Protein AF-A0ABC8JBN8-F1 (afdb_monomer_lite)

InterPro domains:
  IPR001841 Zinc finger, RING-type [PS50089] (6-47)
  IPR013087 Zinc finger C2H2-type [PS00028] (198-219)
  IPR044288 ZNF598/HEL2 [PTHR22938] (1-226)

Structure (mmCIF, N/CA/C/O backbone):
data_AF-A0ABC8JBN8-F1
#
_entry.id   AF-A0ABC8JBN8-F1
#
loop_
_atom_site.group_PDB
_atom_site.id
_atom_site.type_symbol
_atom_site.label_atom_id
_atom_site.label_alt_id
_atom_site.label_comp_id
_atom_site.label_asym_id
_atom_site.label_entity_id
_atom_site.label_seq_id
_atom_site.pdbx_PDB_ins_code
_atom_site.Cartn_x
_atom_site.Cartn_y
_atom_site.Cartn_z
_atom_site.occupancy
_atom_site.B_iso_or_equiv
_atom_site.auth_seq_id
_atom_site.auth_comp_id
_atom_site.auth_asym_id
_atom_site.auth_atom_id
_atom_site.pdbx_PDB_model_num
ATOM 1 N N . MET A 1 1 ? 4.433 22.669 -18.994 1.00 51.75 1 MET A N 1
ATOM 2 C CA . MET A 1 1 ? 4.606 21.209 -18.890 1.00 51.75 1 MET A CA 1
ATOM 3 C C . MET A 1 1 ? 3.392 20.712 -18.146 1.00 51.75 1 MET A C 1
ATOM 5 O O . MET A 1 1 ? 3.182 21.174 -17.034 1.00 51.75 1 MET A O 1
ATOM 9 N N . GLU A 1 2 ? 2.546 19.910 -18.782 1.00 58.31 2 GLU A N 1
ATOM 10 C CA . GLU A 1 2 ? 1.461 19.236 -18.067 1.00 58.31 2 GLU A CA 1
ATOM 11 C C . GLU A 1 2 ? 2.096 18.224 -17.110 1.00 58.31 2 GLU A C 1
ATOM 13 O O . GLU A 1 2 ? 2.827 17.330 -17.538 1.00 58.31 2 GLU A O 1
ATOM 18 N N . GLU A 1 3 ? 1.899 18.414 -15.807 1.00 66.44 3 GLU A N 1
ATOM 19 C CA . GLU A 1 3 ? 2.311 17.428 -14.812 1.00 66.44 3 GLU A CA 1
ATOM 20 C C . GLU A 1 3 ? 1.414 16.198 -14.964 1.00 66.44 3 GLU A C 1
ATOM 22 O O . GLU A 1 3 ? 0.191 16.285 -14.869 1.00 66.44 3 GLU A O 1
ATOM 27 N N . SER A 1 4 ? 2.019 15.045 -15.249 1.00 86.12 4 SER A N 1
ATOM 28 C CA . SER A 1 4 ? 1.275 13.791 -15.351 1.00 86.12 4 SER A CA 1
ATOM 29 C C . SER A 1 4 ? 0.888 13.325 -13.947 1.00 86.12 4 SER A C 1
ATOM 31 O O . SER A 1 4 ? 1.755 13.124 -13.099 1.00 86.12 4 SER A O 1
ATOM 33 N N . CYS A 1 5 ? -0.407 13.150 -13.685 1.00 93.94 5 CYS A N 1
ATOM 34 C CA . CYS A 1 5 ? -0.908 12.676 -12.393 1.00 93.94 5 CYS A CA 1
ATOM 35 C C . CYS A 1 5 ? -1.168 11.169 -12.399 1.00 93.94 5 CYS A C 1
ATOM 37 O O . CYS A 1 5 ? -1.529 10.568 -13.409 1.00 93.94 5 CYS A O 1
ATOM 39 N N . CYS A 1 6 ? -1.022 10.549 -11.232 1.00 95.88 6 CYS A N 1
ATOM 40 C CA . CYS A 1 6 ? -1.269 9.132 -11.031 1.00 95.88 6 CYS A CA 1
ATOM 41 C C . CYS A 1 6 ? -2.761 8.824 -11.172 1.00 95.88 6 CYS A C 1
ATOM 43 O O . CYS A 1 6 ? -3.574 9.350 -10.414 1.00 95.88 6 CYS A O 1
ATOM 45 N N . ALA A 1 7 ? -3.121 7.875 -12.035 1.00 95.75 7 ALA A N 1
ATOM 46 C CA . ALA A 1 7 ? -4.509 7.465 -12.261 1.00 95.75 7 ALA A CA 1
ATOM 47 C C . ALA A 1 7 ? -5.190 6.827 -11.030 1.00 95.75 7 ALA A C 1
ATOM 49 O O . ALA A 1 7 ? -6.394 6.589 -11.047 1.00 95.75 7 ALA A O 1
ATOM 50 N N . VAL A 1 8 ? -4.434 6.521 -9.966 1.00 95.19 8 VAL A N 1
ATOM 51 C CA . VAL A 1 8 ? -4.958 5.927 -8.724 1.00 95.19 8 VAL A CA 1
ATOM 52 C C . VAL A 1 8 ? -5.078 6.948 -7.597 1.00 95.19 8 VAL A C 1
ATOM 54 O O . VAL A 1 8 ? -6.110 6.993 -6.937 1.00 95.19 8 VAL A O 1
ATOM 57 N N . CYS A 1 9 ? -4.030 7.732 -7.336 1.00 94.88 9 CYS A N 1
ATOM 58 C CA . CYS A 1 9 ? -4.002 8.655 -6.196 1.00 94.88 9 CYS A CA 1
ATOM 59 C C . CYS A 1 9 ? -4.070 10.133 -6.580 1.00 94.88 9 CYS A C 1
ATOM 61 O O . CYS A 1 9 ? -4.026 10.960 -5.684 1.00 94.88 9 CYS A O 1
ATOM 63 N N . ALA A 1 10 ? -4.133 10.466 -7.872 1.00 94.88 10 ALA A N 1
ATOM 64 C CA . ALA A 1 10 ? -4.138 11.829 -8.412 1.00 94.88 10 ALA A CA 1
ATOM 65 C C . ALA A 1 10 ? -2.916 12.711 -8.058 1.00 94.88 10 ALA A C 1
ATOM 67 O O . ALA A 1 10 ? -2.831 13.838 -8.530 1.00 94.88 10 ALA A O 1
ATOM 68 N N . GLU A 1 11 ? -1.946 12.189 -7.304 1.00 93.50 11 GLU A N 1
ATOM 69 C CA . GLU A 1 11 ? -0.654 12.838 -7.038 1.00 93.50 11 GLU A CA 1
ATOM 70 C C . GLU A 1 11 ? 0.259 12.847 -8.275 1.00 93.50 11 GLU A C 1
ATOM 72 O O . GLU A 1 11 ? 0.157 11.967 -9.135 1.00 93.50 11 GLU A O 1
ATOM 77 N N . ASN A 1 12 ? 1.206 13.787 -8.324 1.00 93.25 12 ASN A N 1
ATOM 78 C CA . ASN A 1 12 ? 2.194 13.914 -9.402 1.00 93.25 12 ASN A CA 1
ATOM 79 C C . ASN A 1 12 ? 3.023 12.615 -9.591 1.00 93.25 12 ASN A C 1
ATOM 81 O O . ASN A 1 12 ? 3.517 12.011 -8.629 1.00 93.25 12 ASN A O 1
ATOM 85 N N . LEU A 1 13 ? 3.166 12.166 -10.843 1.00 92.44 13 LEU A N 1
ATOM 86 C CA . LEU A 1 13 ? 3.959 11.002 -11.241 1.00 92.44 13 LEU A CA 1
ATOM 87 C C . LEU A 1 13 ? 5.450 11.336 -11.311 1.00 92.44 13 LEU A C 1
ATOM 89 O O . LEU A 1 13 ? 6.011 11.489 -12.385 1.00 92.44 13 LEU A O 1
ATOM 93 N N . GLU A 1 14 ? 6.127 11.348 -10.165 1.00 94.06 14 GLU A N 1
ATOM 94 C CA . GLU A 1 14 ? 7.597 11.410 -10.144 1.00 94.06 14 GLU A CA 1
ATOM 95 C C . GLU A 1 14 ? 8.238 10.049 -10.492 1.00 94.06 14 GLU A C 1
ATOM 97 O O . GLU A 1 14 ? 9.277 9.973 -11.143 1.00 94.06 14 GLU A O 1
ATOM 102 N N . TRP A 1 15 ? 7.611 8.957 -10.046 1.00 96.44 15 TRP A N 1
ATOM 103 C CA . TRP A 1 15 ? 8.105 7.587 -10.210 1.00 96.44 15 TRP A CA 1
ATOM 104 C C . TRP A 1 15 ? 6.990 6.694 -10.726 1.00 96.44 15 TRP A C 1
ATOM 106 O O . TRP A 1 15 ? 6.050 6.400 -9.977 1.00 96.44 15 TRP A O 1
ATOM 116 N N . VAL A 1 16 ? 7.115 6.215 -11.958 1.00 96.25 16 VAL A N 1
ATOM 117 C CA . VAL A 1 16 ? 6.144 5.310 -12.581 1.00 96.25 16 VAL A CA 1
ATOM 118 C C . VAL A 1 16 ? 6.489 3.856 -12.304 1.00 96.25 16 VAL A C 1
ATOM 120 O O . VAL A 1 16 ? 7.651 3.500 -12.106 1.00 96.25 16 VAL A O 1
ATOM 123 N N . ALA A 1 17 ? 5.468 3.004 -12.282 1.00 96.88 17 ALA A N 1
ATOM 124 C CA . ALA A 1 17 ? 5.631 1.561 -12.180 1.00 96.88 17 ALA A CA 1
ATOM 125 C C . ALA A 1 17 ? 4.768 0.849 -13.213 1.00 96.88 17 ALA A C 1
ATOM 127 O O . ALA A 1 17 ? 3.557 1.052 -13.260 1.00 96.88 17 ALA A O 1
ATOM 128 N N . TYR A 1 18 ? 5.381 -0.033 -13.995 1.00 96.50 18 TYR A N 1
ATOM 129 C CA . TYR A 1 18 ? 4.703 -0.719 -15.090 1.00 96.50 18 TYR A CA 1
ATOM 130 C C . TYR A 1 18 ? 5.195 -2.157 -15.242 1.00 96.50 18 TYR A C 1
ATOM 132 O O . TYR A 1 18 ? 6.307 -2.509 -14.851 1.00 96.50 18 TYR A O 1
ATOM 140 N N . GLY A 1 19 ? 4.324 -3.021 -15.762 1.00 96.62 19 GLY A N 1
ATOM 141 C CA . GLY A 1 19 ? 4.691 -4.377 -16.177 1.00 96.62 19 GLY A CA 1
ATOM 142 C C . GLY A 1 19 ? 4.949 -4.437 -17.679 1.00 96.62 19 GLY A C 1
ATOM 143 O O . GLY A 1 19 ? 4.908 -3.413 -18.357 1.00 96.62 19 GLY A O 1
ATOM 144 N N . PHE A 1 20 ? 5.095 -5.645 -18.222 1.00 95.44 20 PHE A N 1
ATOM 145 C CA . PHE A 1 20 ? 5.265 -5.854 -19.669 1.00 95.44 20 PHE A CA 1
ATOM 146 C C . PHE A 1 20 ? 4.112 -5.287 -20.519 1.00 95.44 20 PHE A C 1
ATOM 148 O O . PHE A 1 20 ? 4.265 -5.081 -21.715 1.00 95.44 20 PHE A O 1
ATOM 155 N N . CYS A 1 21 ? 2.951 -5.021 -19.909 1.00 95.44 21 CYS A N 1
ATOM 156 C CA . CYS A 1 21 ? 1.825 -4.358 -20.560 1.00 95.44 21 CYS A CA 1
ATOM 157 C C . CYS A 1 21 ? 2.060 -2.867 -20.863 1.00 95.44 21 CYS A C 1
ATOM 159 O O . CYS A 1 21 ? 1.212 -2.257 -21.500 1.00 95.44 21 CYS A O 1
ATOM 161 N N . GLY A 1 22 ? 3.135 -2.254 -20.359 1.00 94.25 22 GLY A N 1
ATOM 162 C CA . GLY A 1 22 ? 3.563 -0.900 -20.732 1.00 94.25 22 GLY A CA 1
ATOM 163 C C . GLY A 1 22 ? 2.778 0.277 -20.135 1.00 94.25 22 GLY A C 1
ATOM 164 O O . GLY A 1 22 ? 3.241 1.404 -20.258 1.00 94.25 22 GLY A O 1
ATOM 165 N N . HIS A 1 23 ? 1.643 0.049 -19.468 1.00 95.19 23 HIS A N 1
ATOM 166 C CA . HIS A 1 23 ? 0.867 1.096 -18.778 1.00 95.19 23 HIS A CA 1
ATOM 167 C C . HIS A 1 23 ? 1.669 1.780 -17.661 1.00 95.19 23 HIS A C 1
ATOM 169 O O . HIS A 1 23 ? 2.004 1.131 -16.665 1.00 95.19 23 HIS A O 1
ATOM 175 N N . ARG A 1 24 ? 1.963 3.076 -17.833 1.00 94.69 24 ARG A N 1
ATOM 176 C CA . ARG A 1 24 ? 2.828 3.907 -16.967 1.00 94.69 24 ARG A CA 1
ATOM 177 C C . ARG A 1 24 ? 2.068 4.980 -16.185 1.00 94.69 24 ARG A C 1
ATOM 179 O O . ARG A 1 24 ? 2.672 5.785 -15.492 1.00 94.69 24 ARG A O 1
ATOM 186 N N . GLU A 1 25 ? 0.746 4.970 -16.225 1.00 95.12 25 GLU A N 1
ATOM 187 C CA . GLU A 1 25 ? -0.118 6.021 -15.680 1.00 95.12 25 GLU A CA 1
ATOM 188 C C . GLU A 1 25 ? -0.253 5.961 -14.145 1.00 95.12 25 GLU A C 1
ATOM 190 O O . GLU A 1 25 ? -1.099 6.637 -13.560 1.00 95.12 25 GLU A O 1
ATOM 195 N N . VAL A 1 26 ? 0.533 5.124 -13.458 1.00 96.75 26 VAL A N 1
ATOM 196 C CA . VAL A 1 26 ? 0.388 4.863 -12.021 1.00 96.75 26 VAL A CA 1
ATOM 197 C C . VAL A 1 26 ? 1.726 4.924 -11.302 1.00 96.75 26 VAL A C 1
ATOM 199 O O . VAL A 1 26 ? 2.729 4.350 -11.731 1.00 96.75 26 VAL A O 1
ATOM 202 N N . CYS A 1 27 ? 1.721 5.605 -10.154 1.00 97.19 27 CYS A N 1
ATOM 203 C CA . CYS A 1 27 ? 2.921 5.798 -9.364 1.00 97.19 27 CYS A CA 1
ATOM 204 C C . CYS A 1 27 ? 3.390 4.493 -8.713 1.00 97.19 27 CYS A C 1
ATOM 206 O O . CYS A 1 27 ? 2.599 3.612 -8.347 1.00 97.19 27 CYS A O 1
ATOM 208 N N . SER A 1 28 ? 4.696 4.409 -8.483 1.00 97.38 28 SER A N 1
ATOM 209 C CA . SER A 1 28 ? 5.333 3.273 -7.816 1.00 97.38 28 SER A CA 1
ATOM 210 C C . SER A 1 28 ? 4.723 2.952 -6.454 1.00 97.38 28 SER A C 1
ATOM 212 O O . SER A 1 28 ? 4.461 1.785 -6.173 1.00 97.38 28 SER A O 1
ATOM 214 N N . THR A 1 29 ? 4.383 3.956 -5.643 1.00 97.38 29 THR A N 1
ATOM 215 C CA . THR A 1 29 ? 3.731 3.746 -4.342 1.00 97.38 29 THR A CA 1
ATOM 216 C C . THR A 1 29 ? 2.386 3.030 -4.475 1.00 97.38 29 THR A C 1
ATOM 218 O O . THR A 1 29 ? 2.104 2.110 -3.708 1.00 97.38 29 THR A O 1
ATOM 221 N N . CYS A 1 30 ? 1.555 3.406 -5.452 1.00 97.69 30 CYS A N 1
ATOM 222 C CA . CYS A 1 30 ? 0.256 2.771 -5.669 1.00 97.69 30 CYS A CA 1
ATOM 223 C C . CYS A 1 30 ? 0.402 1.333 -6.175 1.00 97.69 30 CYS A C 1
ATOM 225 O O . CYS A 1 30 ? -0.251 0.438 -5.640 1.00 97.69 30 CYS A O 1
ATOM 227 N N . VAL A 1 31 ? 1.294 1.079 -7.138 1.00 98.06 31 VAL A N 1
ATOM 228 C CA . VAL A 1 31 ? 1.548 -0.285 -7.638 1.00 98.06 31 VAL A CA 1
ATOM 229 C C . VAL A 1 31 ? 2.106 -1.188 -6.538 1.00 98.06 31 VAL A C 1
ATOM 231 O O . VAL A 1 31 ? 1.651 -2.321 -6.376 1.00 98.06 31 VAL A O 1
ATOM 234 N N . VAL A 1 32 ? 3.053 -0.694 -5.740 1.00 97.94 32 VAL A N 1
ATOM 235 C CA . VAL A 1 32 ? 3.609 -1.431 -4.596 1.00 97.94 32 VAL A CA 1
ATOM 236 C C . VAL A 1 32 ? 2.522 -1.700 -3.560 1.00 97.94 32 VAL A C 1
ATOM 238 O O . VAL A 1 32 ? 2.446 -2.818 -3.063 1.00 97.94 32 VAL A O 1
ATOM 241 N N . ARG A 1 33 ? 1.645 -0.734 -3.262 1.00 97.25 33 ARG A N 1
ATOM 242 C CA . ARG A 1 33 ? 0.534 -0.918 -2.316 1.00 97.25 33 ARG A CA 1
ATOM 243 C C . ARG A 1 33 ? -0.413 -2.034 -2.760 1.00 97.25 33 ARG A C 1
ATOM 245 O O . ARG A 1 33 ? -0.745 -2.886 -1.942 1.00 97.25 33 ARG A O 1
ATOM 252 N N . LEU A 1 34 ? -0.790 -2.085 -4.040 1.00 96.88 34 LEU A N 1
ATOM 253 C CA . LEU A 1 34 ? -1.600 -3.184 -4.588 1.00 96.88 34 LEU A CA 1
ATOM 254 C C . LEU A 1 34 ? -0.903 -4.542 -4.407 1.00 96.88 34 LEU A C 1
ATOM 256 O O . LEU A 1 34 ? -1.508 -5.500 -3.931 1.00 96.88 34 LEU A O 1
ATOM 260 N N . ARG A 1 35 ? 0.394 -4.607 -4.719 1.00 97.75 35 ARG A N 1
ATOM 261 C CA . ARG A 1 35 ? 1.174 -5.851 -4.659 1.00 97.75 35 ARG A CA 1
ATOM 262 C C . ARG A 1 35 ? 1.432 -6.336 -3.239 1.00 97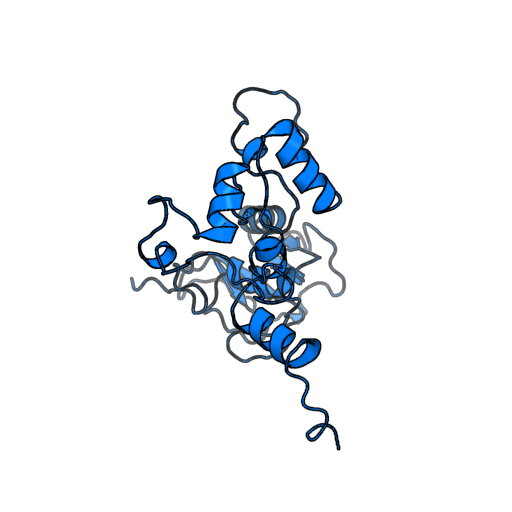.75 35 ARG A C 1
ATOM 264 O O . ARG A 1 35 ? 1.353 -7.532 -2.991 1.00 97.75 35 ARG A O 1
ATOM 271 N N . PHE A 1 36 ? 1.753 -5.423 -2.331 1.00 96.94 36 PHE A N 1
ATOM 272 C CA . PHE A 1 36 ? 2.160 -5.727 -0.962 1.00 96.94 36 PHE A CA 1
ATOM 273 C C . PHE A 1 36 ? 0.962 -5.865 -0.017 1.00 96.94 36 PHE A C 1
ATOM 275 O O . PHE A 1 36 ? 0.857 -6.851 0.701 1.00 96.94 36 PHE A O 1
ATOM 282 N N . ILE A 1 37 ? 0.031 -4.904 -0.034 1.00 95.31 37 ILE A N 1
ATOM 283 C CA . ILE A 1 37 ? -1.097 -4.867 0.911 1.00 95.31 37 ILE A CA 1
ATOM 284 C C . ILE A 1 37 ? -2.270 -5.722 0.431 1.00 95.31 37 ILE A C 1
ATOM 286 O O . ILE A 1 37 ? -2.944 -6.351 1.244 1.00 95.31 37 ILE A O 1
ATOM 290 N N . LEU A 1 38 ? -2.542 -5.732 -0.878 1.00 95.50 38 LEU A N 1
ATOM 291 C CA . LEU A 1 38 ? -3.692 -6.444 -1.449 1.00 95.50 38 LEU A CA 1
ATOM 292 C C . LEU A 1 38 ? -3.322 -7.770 -2.115 1.00 95.50 38 LEU A C 1
ATOM 294 O O . LEU A 1 38 ? -4.216 -8.472 -2.577 1.00 95.50 38 LEU A O 1
ATOM 298 N N . ALA A 1 39 ? -2.029 -8.107 -2.178 1.00 96.06 39 ALA A N 1
ATOM 299 C CA . ALA A 1 39 ? -1.518 -9.265 -2.909 1.00 96.06 39 ALA A CA 1
ATOM 300 C C . ALA A 1 39 ? -1.973 -9.319 -4.387 1.00 96.06 39 ALA A C 1
ATOM 302 O O . ALA A 1 39 ? -1.986 -10.389 -4.997 1.00 96.06 39 ALA A O 1
ATOM 303 N N . ASP A 1 40 ? -2.319 -8.171 -4.988 1.00 97.38 40 ASP A N 1
ATOM 304 C CA . ASP A 1 40 ? -2.773 -8.087 -6.375 1.00 97.38 40 ASP A CA 1
ATOM 305 C C . ASP A 1 40 ? -1.602 -7.729 -7.297 1.00 97.38 40 ASP A C 1
ATOM 307 O O . ASP A 1 40 ? -0.986 -6.665 -7.194 1.00 97.38 40 ASP A O 1
ATOM 311 N N . ARG A 1 41 ? -1.282 -8.646 -8.212 1.00 97.38 41 ARG A N 1
ATOM 312 C CA . ARG A 1 41 ? -0.189 -8.507 -9.187 1.00 97.38 41 ARG A CA 1
ATOM 313 C C . ARG A 1 41 ? -0.677 -8.097 -10.576 1.00 97.38 41 ARG A C 1
ATOM 315 O O . ARG A 1 41 ? 0.112 -8.097 -11.523 1.00 97.38 41 ARG A O 1
ATOM 322 N N . ARG A 1 42 ? -1.954 -7.758 -10.728 1.00 98.19 42 ARG A N 1
ATOM 323 C CA . ARG A 1 42 ? -2.507 -7.284 -11.997 1.00 98.19 42 ARG A CA 1
ATOM 324 C C . ARG A 1 42 ? -2.185 -5.810 -12.219 1.00 98.19 42 ARG A C 1
ATOM 326 O O . ARG A 1 42 ? -2.064 -5.029 -11.278 1.00 98.19 42 ARG A O 1
ATOM 333 N N . CYS A 1 43 ? -2.062 -5.420 -13.481 1.00 97.56 43 CYS A N 1
ATOM 334 C CA . CYS A 1 43 ? -2.038 -4.018 -13.870 1.00 97.56 43 CYS A CA 1
ATOM 335 C C . CYS A 1 43 ? -3.361 -3.355 -13.460 1.00 97.56 43 CYS A C 1
ATOM 337 O O . CYS A 1 43 ? -4.439 -3.855 -13.776 1.00 97.56 43 CYS A O 1
ATOM 339 N N . CYS A 1 44 ? -3.310 -2.217 -12.775 1.00 94.44 44 CYS A N 1
ATOM 340 C CA . CYS A 1 44 ? -4.513 -1.488 -12.370 1.00 94.44 44 CYS A CA 1
ATOM 341 C C . CYS A 1 44 ? -5.281 -0.884 -13.555 1.00 94.44 44 CYS A C 1
ATOM 343 O O . CYS A 1 44 ? -6.493 -0.704 -13.421 1.00 94.44 44 CYS A O 1
ATOM 345 N N . ILE A 1 45 ? -4.614 -0.670 -14.694 1.00 96.88 45 ILE A N 1
ATOM 346 C CA . ILE A 1 45 ? -5.206 -0.149 -15.930 1.00 96.88 45 ILE A CA 1
ATOM 347 C C . ILE A 1 45 ? -5.888 -1.276 -16.718 1.00 96.88 45 ILE A C 1
ATOM 349 O O . ILE A 1 45 ? -7.113 -1.345 -16.753 1.00 96.88 45 ILE A O 1
ATOM 353 N N . CYS A 1 46 ? -5.126 -2.226 -17.270 1.00 97.56 46 CYS A N 1
ATOM 354 C CA . CYS A 1 46 ? -5.674 -3.263 -18.159 1.00 97.56 46 CYS A CA 1
ATOM 355 C C . CYS A 1 46 ? -6.003 -4.610 -17.497 1.00 97.56 46 CYS A C 1
ATOM 357 O O . CYS A 1 46 ? -6.456 -5.528 -18.173 1.00 97.56 46 CYS A O 1
ATOM 359 N N . LYS A 1 47 ? -5.756 -4.770 -16.192 1.00 97.19 47 LYS A N 1
ATOM 360 C CA . LYS A 1 47 ? -5.971 -6.015 -15.421 1.00 97.19 47 LYS A CA 1
ATOM 361 C C . LYS A 1 47 ? -5.116 -7.219 -15.836 1.00 97.19 47 LYS A C 1
ATOM 363 O O . LYS A 1 47 ? -5.228 -8.271 -15.207 1.00 97.19 47 LYS A O 1
ATOM 368 N N . THR A 1 48 ? -4.210 -7.065 -16.801 1.00 97.88 48 THR A N 1
ATOM 369 C CA . THR A 1 48 ? -3.226 -8.094 -17.164 1.00 97.88 48 THR A CA 1
ATOM 370 C C . THR A 1 48 ? -2.379 -8.491 -15.959 1.00 97.88 48 THR A C 1
ATOM 372 O O . THR A 1 48 ? -1.906 -7.635 -15.211 1.00 97.88 48 THR A O 1
ATOM 375 N N . GLN A 1 49 ? -2.169 -9.794 -15.774 1.00 97.56 49 GLN A N 1
ATOM 376 C CA . GLN A 1 49 ? -1.281 -10.325 -14.746 1.00 97.56 49 GLN A CA 1
ATOM 377 C C . GLN A 1 49 ? 0.164 -9.911 -15.041 1.00 97.56 49 GLN A C 1
ATOM 379 O O . GLN A 1 49 ? 0.702 -10.291 -16.073 1.00 97.56 49 GLN A O 1
ATOM 384 N N . CYS A 1 50 ? 0.811 -9.197 -14.120 1.00 96.50 50 CYS A N 1
ATOM 385 C CA . CYS A 1 50 ? 2.200 -8.759 -14.254 1.00 96.50 50 CYS A CA 1
ATOM 386 C C . CYS A 1 50 ? 3.046 -9.412 -13.146 1.00 96.50 50 CYS A C 1
ATOM 388 O O . CYS A 1 50 ? 3.083 -8.894 -12.024 1.00 96.50 50 CYS A O 1
ATOM 390 N N . PRO A 1 51 ? 3.715 -10.554 -13.405 1.00 94.38 51 PRO A N 1
ATOM 391 C CA . PRO A 1 51 ? 4.540 -11.229 -12.400 1.00 94.38 51 PRO A CA 1
ATOM 392 C C . PRO A 1 51 ? 5.619 -10.312 -11.819 1.00 94.38 51 PRO A C 1
ATOM 394 O O . PRO A 1 51 ? 5.783 -10.258 -10.601 1.00 94.38 51 PRO A O 1
ATOM 397 N N . PHE A 1 52 ? 6.242 -9.518 -12.689 1.00 94.81 52 PHE A N 1
ATOM 398 C CA . PHE A 1 52 ? 7.219 -8.493 -12.349 1.00 94.81 52 PHE A CA 1
ATOM 399 C C . PHE A 1 52 ? 6.758 -7.123 -12.839 1.00 94.81 52 PHE A C 1
ATOM 401 O O . PHE A 1 52 ? 6.017 -7.011 -13.820 1.00 94.81 52 PHE A O 1
ATOM 408 N N . VAL A 1 53 ? 7.209 -6.084 -12.146 1.00 96.88 53 VAL A N 1
ATOM 409 C CA . VAL A 1 53 ? 7.075 -4.685 -12.567 1.00 96.88 53 VAL A CA 1
ATOM 410 C C . VAL A 1 53 ? 8.410 -3.981 -12.428 1.00 96.88 53 VAL A C 1
ATOM 412 O O . VAL A 1 53 ? 9.237 -4.363 -11.600 1.00 96.88 53 VAL A O 1
ATOM 415 N N . PHE A 1 54 ? 8.591 -2.942 -13.222 1.00 97.44 54 PHE A N 1
ATOM 416 C CA . PHE A 1 54 ? 9.762 -2.092 -13.210 1.00 97.44 54 PHE A CA 1
ATOM 417 C C . PHE A 1 54 ? 9.367 -0.672 -12.805 1.00 97.44 54 PHE A C 1
ATOM 419 O O . PHE A 1 54 ? 8.314 -0.172 -13.208 1.00 97.44 54 PHE A O 1
ATOM 426 N N . VAL A 1 55 ? 10.201 -0.060 -11.971 1.00 97.50 55 VAL A N 1
ATOM 427 C CA . VAL A 1 55 ? 10.074 1.307 -11.478 1.00 97.50 55 VAL A CA 1
ATOM 428 C C . VAL A 1 55 ? 11.229 2.128 -12.014 1.00 97.50 55 VAL A C 1
ATOM 430 O O . VAL A 1 55 ? 12.384 1.730 -11.878 1.00 97.50 55 VAL A O 1
ATOM 433 N N . THR A 1 56 ? 10.893 3.291 -12.556 1.00 96.12 56 THR A N 1
ATOM 434 C CA . THR A 1 56 ? 11.849 4.290 -13.031 1.00 96.12 56 THR A CA 1
ATOM 435 C C . THR A 1 56 ? 11.303 5.691 -12.788 1.00 96.12 56 THR A C 1
ATOM 437 O O . THR A 1 56 ? 10.118 5.871 -12.476 1.00 96.12 56 THR A O 1
ATOM 440 N N . LYS A 1 57 ? 12.182 6.682 -12.892 1.00 95.44 57 LYS A N 1
ATOM 441 C CA . LYS A 1 57 ? 11.826 8.088 -12.745 1.00 95.44 57 LYS A CA 1
ATOM 442 C C . LYS A 1 57 ? 11.155 8.595 -14.019 1.00 95.44 57 LYS A C 1
ATOM 444 O O . LYS A 1 57 ? 11.630 8.326 -15.120 1.00 95.44 57 LYS A O 1
ATOM 449 N N . GLU A 1 58 ? 10.065 9.333 -13.856 1.00 92.06 58 GLU A N 1
ATOM 450 C CA . GLU A 1 58 ? 9.310 9.886 -14.974 1.00 92.06 58 GLU A CA 1
ATOM 451 C C . GLU A 1 58 ? 9.949 11.186 -15.472 1.00 92.06 58 GLU A C 1
ATOM 453 O O . GLU A 1 58 ? 10.220 12.115 -14.710 1.00 92.06 58 GLU A O 1
ATOM 458 N N . PHE A 1 59 ? 10.190 11.236 -16.776 1.00 89.50 59 PHE A N 1
ATOM 459 C CA . PHE A 1 59 ? 10.742 12.362 -17.519 1.00 89.50 59 PHE A CA 1
ATOM 460 C C . PHE A 1 59 ? 9.960 12.609 -18.826 1.00 89.50 59 PHE A C 1
ATOM 462 O O . PHE A 1 59 ? 10.517 13.128 -19.797 1.00 89.50 59 PHE A O 1
ATOM 469 N N . GLY A 1 60 ? 8.681 12.219 -18.872 1.00 84.44 60 GLY A N 1
ATOM 470 C CA . GLY A 1 60 ? 7.830 12.326 -20.054 1.00 84.44 60 GLY A CA 1
ATOM 471 C C . GLY A 1 60 ? 8.365 11.479 -21.208 1.00 84.44 60 GLY A C 1
ATOM 472 O O . GLY A 1 60 ? 8.663 10.291 -21.055 1.00 84.44 60 GLY A O 1
ATOM 473 N N . ASP A 1 61 ? 8.553 12.104 -22.369 1.00 82.75 61 ASP A N 1
ATOM 474 C CA . ASP A 1 61 ? 9.069 11.433 -23.571 1.00 82.75 61 ASP A CA 1
ATOM 475 C C . ASP A 1 61 ? 10.506 10.903 -23.409 1.00 82.75 61 ASP A C 1
ATOM 477 O O . ASP A 1 61 ? 10.932 10.017 -24.149 1.00 82.75 61 ASP A O 1
ATOM 481 N N . TYR A 1 62 ? 11.253 11.403 -22.418 1.00 83.50 62 TYR A N 1
ATOM 482 C CA . TYR A 1 62 ? 12.630 10.987 -22.136 1.00 83.50 62 TYR A CA 1
ATOM 483 C C . TYR A 1 62 ? 12.731 9.872 -21.088 1.00 83.50 62 TYR A C 1
ATOM 485 O O . TYR A 1 62 ? 13.841 9.461 -20.731 1.00 83.50 62 TYR A O 1
ATOM 493 N N . THR A 1 63 ? 11.601 9.375 -20.575 1.00 85.44 63 THR A N 1
ATOM 494 C CA . THR A 1 63 ? 11.575 8.270 -19.612 1.00 85.44 63 THR A CA 1
ATOM 495 C C . THR A 1 63 ? 12.224 7.031 -20.222 1.00 85.44 63 THR A C 1
ATOM 497 O O . THR A 1 63 ? 11.740 6.471 -21.208 1.00 85.44 63 THR A O 1
ATOM 500 N N . LYS A 1 64 ? 13.327 6.566 -19.624 1.00 83.62 64 LYS A N 1
ATOM 501 C CA . LYS A 1 64 ? 13.990 5.325 -20.042 1.00 83.62 64 LYS A CA 1
ATOM 502 C C . LYS A 1 64 ? 13.074 4.148 -19.733 1.00 83.62 64 LYS A C 1
ATOM 504 O O . LYS A 1 64 ? 12.740 3.903 -18.577 1.00 83.62 64 LYS A O 1
ATOM 509 N N . THR A 1 65 ? 12.673 3.413 -20.766 1.00 88.44 65 THR A N 1
ATOM 510 C CA . THR A 1 65 ? 11.781 2.264 -20.609 1.00 88.44 65 THR A CA 1
ATOM 511 C C . THR A 1 65 ? 12.481 0.952 -20.918 1.00 88.44 65 THR A C 1
ATOM 513 O O . THR A 1 65 ? 13.329 0.868 -21.804 1.00 88.44 65 THR A O 1
ATOM 516 N N . ILE A 1 66 ? 12.118 -0.084 -20.167 1.00 88.50 66 ILE A N 1
ATOM 517 C CA . ILE A 1 66 ? 12.472 -1.466 -20.467 1.00 88.50 66 ILE A CA 1
ATOM 518 C C . ILE A 1 66 ? 11.262 -2.074 -21.161 1.00 88.50 66 ILE A C 1
ATOM 520 O O . ILE A 1 66 ? 10.184 -2.169 -20.578 1.00 88.50 66 ILE A O 1
ATOM 524 N N . THR A 1 67 ? 11.432 -2.465 -22.417 1.00 84.00 67 THR A N 1
ATOM 525 C CA . THR A 1 67 ? 10.380 -3.116 -23.207 1.00 84.00 67 THR A CA 1
ATOM 526 C C . THR A 1 67 ? 10.458 -4.634 -23.097 1.00 84.00 67 THR A C 1
ATOM 528 O O . THR A 1 67 ? 9.429 -5.306 -23.087 1.00 84.00 67 THR A O 1
ATOM 531 N N . ASP A 1 68 ? 11.668 -5.173 -22.942 1.00 87.19 68 ASP A N 1
ATOM 532 C CA . ASP A 1 68 ? 11.907 -6.605 -22.839 1.00 87.19 68 ASP A CA 1
ATOM 533 C C . ASP A 1 68 ? 12.105 -7.060 -21.385 1.00 87.19 68 ASP A C 1
ATOM 535 O O . ASP A 1 68 ? 13.207 -7.051 -20.831 1.00 87.19 68 ASP A O 1
ATOM 539 N N . PHE A 1 69 ? 11.007 -7.502 -20.770 1.00 88.12 69 PHE A N 1
ATOM 540 C CA . PHE A 1 69 ? 10.989 -8.050 -19.411 1.00 88.12 69 PHE A CA 1
ATOM 541 C C . PHE A 1 69 ? 11.617 -9.452 -19.320 1.00 88.12 69 PHE A C 1
ATOM 543 O O . PHE A 1 69 ? 11.832 -9.936 -18.209 1.00 88.12 69 PHE A O 1
ATOM 550 N N . SER A 1 70 ? 11.926 -10.108 -20.448 1.00 85.31 70 SER A N 1
ATOM 551 C CA . SER A 1 70 ? 12.614 -11.406 -20.449 1.00 85.31 70 SER A CA 1
ATOM 552 C C . SER A 1 70 ? 14.083 -11.296 -20.027 1.00 85.31 70 SER A C 1
ATOM 554 O O . SER A 1 70 ? 14.676 -12.282 -19.597 1.00 85.31 70 SER A O 1
ATOM 556 N N . THR A 1 71 ? 14.641 -10.083 -20.072 1.00 85.44 71 THR A N 1
ATOM 557 C CA . THR A 1 71 ? 16.003 -9.777 -19.613 1.00 85.44 71 THR A CA 1
ATOM 558 C C . THR A 1 71 ? 16.155 -9.817 -18.093 1.00 85.44 71 THR A C 1
ATOM 560 O O . THR A 1 71 ? 17.278 -9.890 -17.585 1.00 85.44 71 THR A O 1
ATOM 563 N N . PHE A 1 72 ? 15.050 -9.775 -17.343 1.00 86.31 72 PHE A N 1
ATOM 564 C CA . PHE A 1 72 ? 15.113 -9.856 -15.892 1.00 86.31 72 PHE A CA 1
ATOM 565 C C . PHE A 1 72 ? 15.517 -11.262 -15.427 1.00 86.31 72 PHE A C 1
ATOM 567 O O . PHE A 1 72 ? 15.081 -12.257 -16.010 1.00 86.31 72 PHE A O 1
ATOM 574 N N . PRO A 1 73 ? 16.321 -11.373 -14.348 1.00 86.25 73 PRO A N 1
ATOM 575 C CA . PRO A 1 73 ? 16.673 -12.670 -13.784 1.00 86.25 73 PRO A CA 1
ATOM 576 C C . PRO A 1 73 ? 15.418 -13.485 -13.450 1.00 86.25 73 PRO A C 1
ATOM 578 O O . PRO A 1 73 ? 14.431 -12.925 -12.975 1.00 86.25 73 PRO A O 1
ATOM 581 N N . SER A 1 74 ? 15.459 -14.804 -13.658 1.00 84.00 74 SER A N 1
ATOM 582 C CA . SER A 1 74 ? 14.293 -15.675 -13.439 1.00 84.00 74 SER A CA 1
ATOM 583 C C . SER A 1 74 ? 13.976 -15.917 -11.953 1.00 84.00 74 SER A C 1
ATOM 585 O O . SER A 1 74 ? 12.807 -16.025 -11.595 1.00 84.00 74 SER A O 1
ATOM 587 N N . ASP A 1 75 ? 14.997 -15.966 -11.085 1.00 88.12 75 ASP A N 1
ATOM 588 C CA . ASP A 1 75 ? 14.857 -16.068 -9.618 1.00 88.12 75 ASP A CA 1
ATOM 589 C C . ASP A 1 75 ? 15.743 -15.024 -8.902 1.00 88.12 75 ASP A C 1
ATOM 591 O O . ASP A 1 75 ? 16.766 -15.356 -8.295 1.00 88.1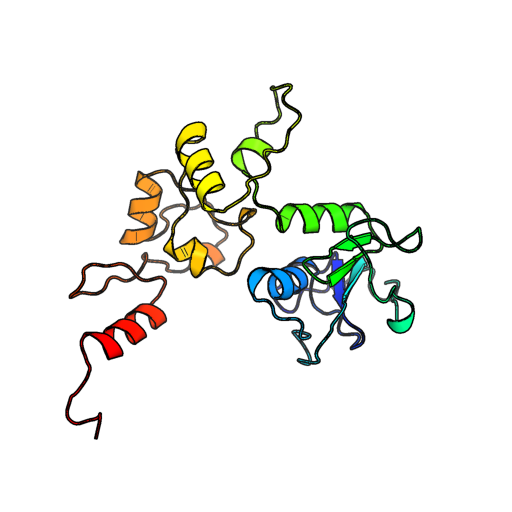2 75 ASP A O 1
ATOM 595 N N . PRO A 1 76 ? 15.408 -13.728 -9.021 1.00 92.69 76 PRO A N 1
ATOM 596 C CA . PRO A 1 76 ? 16.161 -12.658 -8.383 1.00 92.69 76 PRO A CA 1
ATOM 597 C C . PRO A 1 76 ? 15.986 -12.726 -6.859 1.00 92.69 76 PRO A C 1
ATOM 599 O O . PRO A 1 76 ? 14.889 -12.970 -6.350 1.00 92.69 76 PRO A O 1
ATOM 602 N N . LYS A 1 77 ? 17.069 -12.463 -6.123 1.00 94.25 77 LYS A N 1
ATOM 603 C CA . LYS A 1 77 ? 17.045 -12.294 -4.662 1.00 94.25 77 LYS A CA 1
ATOM 604 C C . LYS A 1 77 ? 16.996 -10.817 -4.298 1.00 94.25 77 LYS A C 1
ATOM 606 O O . LYS A 1 77 ? 17.422 -9.968 -5.078 1.00 94.25 77 LYS A O 1
ATOM 611 N N . GLU A 1 78 ? 16.461 -10.525 -3.116 1.00 96.75 78 GLU A N 1
ATOM 612 C CA . GLU A 1 78 ? 16.398 -9.176 -2.547 1.00 96.75 78 GLU A CA 1
ATOM 613 C C . GLU A 1 78 ? 17.748 -8.441 -2.655 1.00 96.75 78 GLU A C 1
ATOM 615 O O . GLU A 1 78 ? 18.770 -8.937 -2.177 1.00 96.75 78 GLU A O 1
ATOM 620 N N . GLY A 1 79 ? 17.750 -7.220 -3.199 1.00 95.75 79 GLY A N 1
ATOM 621 C CA . GLY A 1 79 ? 18.957 -6.395 -3.319 1.00 95.75 79 GLY A CA 1
ATOM 622 C C . GLY A 1 79 ? 19.386 -6.110 -4.754 1.00 95.75 79 GLY A C 1
ATOM 623 O O . GLY A 1 79 ? 18.558 -6.044 -5.656 1.00 95.75 79 GLY A O 1
ATOM 624 N N . CYS A 1 80 ? 20.681 -5.846 -4.937 1.00 95.31 80 CYS A N 1
ATOM 625 C CA . CYS A 1 80 ? 21.248 -5.525 -6.245 1.00 95.31 80 CYS A CA 1
ATOM 626 C C . CYS A 1 80 ? 21.311 -6.782 -7.123 1.00 95.31 80 CYS A C 1
ATOM 628 O O . CYS A 1 80 ? 21.792 -7.829 -6.688 1.00 95.31 80 CYS A O 1
ATOM 630 N N . VAL A 1 81 ? 20.843 -6.666 -8.363 1.00 91.94 81 VAL A N 1
ATOM 631 C CA . VAL A 1 81 ? 20.766 -7.730 -9.367 1.00 91.94 81 VAL A CA 1
ATOM 632 C C . VAL A 1 81 ? 21.261 -7.200 -10.714 1.00 91.94 81 VAL A C 1
ATOM 634 O O . VAL A 1 81 ? 20.993 -6.060 -11.088 1.00 91.94 81 VAL A O 1
ATOM 637 N N . GLY A 1 82 ? 22.033 -8.008 -11.449 1.00 81.19 82 GLY A N 1
ATOM 638 C CA . GLY A 1 82 ? 22.558 -7.610 -12.766 1.00 81.19 82 GLY A CA 1
ATOM 639 C C . GLY A 1 82 ? 23.458 -6.361 -12.747 1.00 81.19 82 GLY A C 1
ATOM 640 O O . GLY A 1 82 ? 23.572 -5.669 -13.754 1.00 81.19 82 GLY A O 1
ATOM 641 N N . GLY A 1 83 ? 24.049 -6.027 -11.592 1.00 81.31 83 GLY A N 1
ATOM 642 C CA . GLY A 1 83 ? 25.000 -4.922 -11.402 1.00 81.31 83 GLY A CA 1
ATOM 643 C C . GLY A 1 83 ? 24.414 -3.504 -11.411 1.00 81.31 83 GLY A C 1
ATOM 644 O O . GLY A 1 83 ? 25.092 -2.580 -10.974 1.00 81.31 83 GLY A O 1
ATOM 645 N N . SER A 1 84 ? 23.176 -3.319 -11.874 1.00 87.69 84 SER A N 1
ATOM 646 C CA . SER A 1 84 ? 22.572 -1.991 -12.081 1.00 87.69 84 SER A CA 1
ATOM 647 C C . SER A 1 84 ? 21.119 -1.869 -11.622 1.00 87.69 84 SER A C 1
ATOM 649 O O . SER A 1 84 ? 20.627 -0.754 -11.475 1.00 87.69 84 SER A O 1
ATOM 651 N N . LEU A 1 85 ? 20.440 -2.988 -11.360 1.00 94.12 85 LEU A N 1
ATOM 652 C CA . LEU A 1 85 ? 19.049 -3.002 -10.925 1.00 94.12 85 LEU A CA 1
ATOM 653 C C . LEU A 1 85 ? 18.943 -3.409 -9.459 1.00 94.12 85 LEU A C 1
ATOM 655 O O . LEU A 1 85 ? 19.769 -4.152 -8.934 1.00 94.12 85 LEU A O 1
ATOM 659 N N . TRP A 1 86 ? 17.881 -2.961 -8.804 1.00 97.12 86 TRP A N 1
ATOM 660 C CA . TRP A 1 86 ? 17.536 -3.338 -7.440 1.00 97.12 86 TRP A CA 1
ATOM 661 C C . TRP A 1 86 ? 16.202 -4.054 -7.432 1.00 97.12 86 TRP A C 1
ATOM 663 O O . TRP A 1 86 ? 15.253 -3.602 -8.062 1.00 97.12 86 TRP A O 1
ATOM 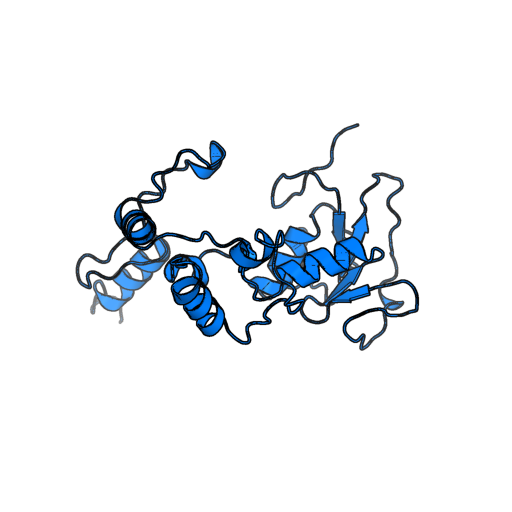673 N N . TYR A 1 87 ? 16.110 -5.156 -6.705 1.00 97.62 87 TYR A N 1
ATOM 674 C CA . TYR A 1 87 ? 14.914 -5.975 -6.648 1.00 97.62 87 TYR A CA 1
ATOM 675 C C . TYR A 1 87 ? 14.380 -6.071 -5.222 1.00 97.62 87 TYR A C 1
ATOM 677 O O . TYR A 1 87 ? 15.127 -6.368 -4.285 1.00 97.62 87 TYR A O 1
ATOM 685 N N . HIS A 1 88 ? 13.077 -5.824 -5.080 1.00 97.62 88 HIS A N 1
ATOM 686 C CA . HIS A 1 88 ? 12.333 -6.033 -3.844 1.00 97.62 88 HIS A CA 1
ATOM 687 C C . HIS A 1 88 ? 11.486 -7.307 -3.955 1.00 97.62 88 HIS A C 1
ATOM 689 O O . HIS A 1 88 ? 10.505 -7.374 -4.705 1.00 97.62 88 HIS A O 1
ATOM 695 N N . GLU A 1 89 ? 11.878 -8.331 -3.207 1.00 96.31 89 GLU A N 1
ATOM 696 C CA . GLU A 1 89 ? 11.404 -9.704 -3.334 1.00 96.31 89 GLU A CA 1
ATOM 697 C C . GLU A 1 89 ? 9.934 -9.863 -2.963 1.00 96.31 89 GLU A C 1
ATOM 699 O O . GLU A 1 89 ? 9.217 -10.629 -3.609 1.00 96.31 89 GLU A O 1
ATOM 704 N N . GLU A 1 90 ? 9.467 -9.137 -1.955 1.00 95.00 90 GLU A N 1
ATOM 705 C CA . GLU A 1 90 ? 8.099 -9.264 -1.457 1.00 95.00 90 GLU A CA 1
ATOM 706 C C . GLU A 1 90 ? 7.077 -8.673 -2.436 1.00 95.00 90 GLU A C 1
ATOM 708 O O . GLU A 1 90 ? 5.998 -9.225 -2.643 1.00 95.00 90 GLU A O 1
ATOM 713 N N . THR A 1 91 ? 7.451 -7.590 -3.123 1.00 96.94 91 THR A N 1
ATOM 714 C CA . THR A 1 91 ? 6.583 -6.912 -4.098 1.00 96.94 91 THR A CA 1
ATOM 715 C C . THR A 1 91 ? 6.813 -7.371 -5.536 1.00 96.94 91 THR A C 1
ATOM 717 O O . THR A 1 91 ? 5.979 -7.080 -6.395 1.00 96.94 91 THR A O 1
ATOM 720 N N . LYS A 1 92 ? 7.903 -8.098 -5.820 1.00 96.69 92 LYS A N 1
ATOM 721 C CA . LYS A 1 92 ? 8.319 -8.492 -7.179 1.00 96.69 92 LYS A CA 1
ATOM 722 C C . LYS A 1 92 ? 8.540 -7.274 -8.091 1.00 96.69 92 LYS A C 1
ATOM 724 O O . LYS A 1 92 ? 8.087 -7.248 -9.236 1.00 96.69 92 LYS A O 1
ATOM 729 N N . VAL A 1 93 ? 9.188 -6.241 -7.551 1.00 97.50 93 VAL A N 1
ATOM 730 C CA . VAL A 1 93 ? 9.435 -4.961 -8.235 1.00 97.50 93 VAL A CA 1
ATOM 731 C C . VAL A 1 93 ? 10.934 -4.770 -8.446 1.00 97.50 93 VAL A C 1
ATOM 733 O O . VAL A 1 93 ? 11.711 -4.931 -7.504 1.00 97.50 93 VAL A O 1
ATOM 736 N N . PHE A 1 94 ? 11.317 -4.389 -9.661 1.00 97.19 94 PHE A N 1
ATOM 737 C CA . PHE A 1 94 ? 12.657 -3.926 -10.007 1.00 97.19 94 PHE A CA 1
ATOM 738 C C . PHE A 1 94 ? 12.716 -2.398 -10.034 1.00 97.19 94 PHE A C 1
ATOM 740 O O . PHE A 1 94 ? 11.740 -1.747 -10.395 1.00 97.19 94 PHE A O 1
ATOM 747 N N . PHE A 1 95 ? 13.870 -1.841 -9.692 1.00 97.06 95 PHE A N 1
ATOM 748 C CA . PHE A 1 95 ? 14.157 -0.411 -9.679 1.00 97.06 95 PHE A CA 1
ATOM 749 C C . PHE A 1 95 ? 15.501 -0.164 -10.361 1.00 97.06 95 PHE A C 1
ATOM 751 O O . PHE A 1 95 ? 16.449 -0.919 -10.136 1.00 97.06 95 PHE A O 1
ATOM 758 N N . ASP A 1 96 ? 15.605 0.906 -11.138 1.00 95.38 96 ASP A N 1
ATOM 759 C CA . ASP A 1 96 ? 16.884 1.426 -11.641 1.00 95.38 96 ASP A CA 1
ATOM 760 C C . ASP A 1 96 ? 17.541 2.447 -10.697 1.00 95.38 96 ASP A C 1
ATOM 762 O O . ASP A 1 96 ? 18.708 2.791 -10.874 1.00 95.38 96 ASP A O 1
ATOM 766 N N . ASP A 1 97 ? 16.824 2.889 -9.661 1.00 96.19 97 ASP A N 1
ATOM 767 C CA . ASP A 1 97 ? 17.313 3.836 -8.662 1.00 96.19 97 ASP A CA 1
ATOM 768 C C . ASP A 1 97 ? 17.338 3.240 -7.246 1.00 96.19 97 ASP A C 1
ATOM 770 O O . ASP A 1 97 ? 16.353 2.701 -6.725 1.00 96.19 97 ASP A O 1
ATOM 774 N N . PHE A 1 98 ? 18.490 3.379 -6.585 1.00 96.00 98 PHE A N 1
ATOM 775 C CA . PHE A 1 98 ? 18.716 2.863 -5.235 1.00 96.00 98 PHE A CA 1
ATOM 776 C C . PHE A 1 98 ? 17.896 3.595 -4.161 1.00 96.00 98 PHE A C 1
ATOM 778 O O . PHE A 1 98 ? 17.429 2.972 -3.200 1.00 96.00 98 PHE A O 1
ATOM 785 N N . ASN A 1 99 ? 17.704 4.909 -4.291 1.00 96.56 99 ASN A N 1
ATOM 786 C CA . ASN A 1 99 ? 16.958 5.692 -3.306 1.00 96.56 99 ASN A CA 1
ATOM 787 C C . ASN A 1 99 ? 15.476 5.323 -3.349 1.00 96.56 99 ASN A C 1
ATOM 789 O O . ASN A 1 99 ? 14.858 5.126 -2.301 1.00 96.56 99 ASN A O 1
ATOM 793 N N . GLN A 1 100 ? 14.916 5.136 -4.543 1.00 96.94 100 GLN A N 1
ATOM 794 C CA . GLN A 1 100 ? 13.528 4.724 -4.682 1.00 96.94 100 GLN A CA 1
ATOM 795 C C . GLN A 1 100 ? 13.301 3.287 -4.203 1.00 96.94 100 GLN A C 1
ATOM 797 O O . GLN A 1 100 ? 12.338 3.030 -3.474 1.00 96.94 100 GLN A O 1
ATOM 802 N N . TYR A 1 101 ? 14.220 2.365 -4.508 1.00 97.62 101 TYR A N 1
ATOM 803 C CA . TYR A 1 101 ? 14.202 1.014 -3.939 1.00 97.62 101 TYR A CA 1
ATOM 804 C C . TYR A 1 101 ? 14.238 1.040 -2.404 1.00 97.62 101 TYR A C 1
ATOM 806 O O . TYR A 1 101 ? 13.400 0.417 -1.747 1.00 97.62 101 TYR A O 1
ATOM 814 N N . THR A 1 102 ? 15.173 1.783 -1.803 1.00 96.19 102 THR A N 1
ATOM 815 C CA . THR A 1 102 ? 15.301 1.848 -0.338 1.00 96.19 102 THR A CA 1
ATOM 816 C C . THR A 1 102 ? 14.102 2.517 0.328 1.00 96.19 102 THR A C 1
ATOM 818 O O . THR A 1 102 ? 13.686 2.069 1.403 1.00 96.19 102 THR A O 1
ATOM 821 N N . ARG A 1 103 ? 13.499 3.527 -0.313 1.00 95.44 103 ARG A N 1
ATOM 822 C CA . ARG A 1 103 ? 12.243 4.151 0.122 1.00 95.44 103 ARG A CA 1
ATOM 823 C C . ARG A 1 103 ? 11.109 3.131 0.149 1.00 95.44 103 ARG A C 1
ATOM 825 O O . ARG A 1 103 ? 10.539 2.914 1.217 1.00 95.44 103 ARG A O 1
ATOM 832 N N . ILE A 1 104 ? 10.822 2.452 -0.962 1.00 96.31 104 ILE A N 1
ATOM 833 C CA . ILE A 1 104 ? 9.754 1.439 -1.026 1.00 96.31 104 ILE A CA 1
ATOM 834 C C . ILE A 1 104 ? 10.002 0.299 -0.034 1.00 96.31 104 ILE A C 1
ATOM 836 O O . ILE A 1 104 ? 9.100 -0.072 0.721 1.00 96.31 104 ILE A O 1
ATOM 840 N N . LYS A 1 105 ? 11.238 -0.201 0.039 1.00 95.31 105 LYS A N 1
ATOM 841 C CA . LYS A 1 105 ? 11.633 -1.220 1.015 1.00 95.31 105 LYS A CA 1
ATOM 842 C C . LYS A 1 105 ? 11.390 -0.764 2.449 1.00 95.31 105 LYS A C 1
ATOM 844 O O . LYS A 1 105 ? 11.042 -1.573 3.301 1.00 95.31 105 LYS A O 1
ATOM 849 N N . SER A 1 106 ? 11.585 0.518 2.755 1.00 92.62 106 SER A N 1
ATOM 850 C CA . SER A 1 106 ? 11.293 1.045 4.090 1.00 92.62 106 SER A CA 1
ATOM 851 C C . SER A 1 106 ? 9.792 1.116 4.382 1.00 92.62 106 SER A C 1
ATOM 853 O O . SER A 1 106 ? 9.396 0.769 5.490 1.00 92.62 106 SER A O 1
ATOM 855 N N . MET A 1 107 ? 8.964 1.463 3.390 1.00 93.31 107 MET A N 1
ATOM 856 C CA . MET A 1 107 ? 7.500 1.515 3.521 1.00 93.31 107 MET A CA 1
ATOM 857 C C . MET A 1 107 ? 6.877 0.129 3.732 1.00 93.31 107 MET A C 1
ATOM 859 O O . MET A 1 107 ? 5.892 -0.006 4.452 1.00 93.31 107 MET A O 1
ATOM 863 N N . CYS A 1 108 ? 7.476 -0.914 3.150 1.00 94.06 108 CYS A N 1
ATOM 864 C CA . CYS A 1 108 ? 7.026 -2.301 3.309 1.00 94.06 108 CYS A CA 1
ATOM 865 C C . CYS A 1 108 ? 7.435 -2.924 4.659 1.00 94.06 108 CYS A C 1
ATOM 867 O O . CYS A 1 108 ? 7.066 -4.054 4.962 1.00 94.06 108 CYS A O 1
ATOM 869 N N . ARG A 1 109 ? 8.207 -2.224 5.499 1.00 91.00 109 ARG A N 1
ATOM 870 C CA . ARG A 1 109 ? 8.672 -2.761 6.784 1.00 91.00 109 ARG A CA 1
ATOM 871 C C . ARG A 1 109 ? 7.765 -2.353 7.934 1.00 91.00 109 ARG A C 1
ATOM 873 O O . ARG A 1 109 ? 7.249 -1.243 7.993 1.00 91.00 109 ARG A O 1
ATOM 880 N N . LEU A 1 110 ? 7.699 -3.226 8.935 1.00 90.50 110 LEU A N 1
ATOM 881 C CA . LEU A 1 110 ? 7.209 -2.856 10.257 1.00 90.50 110 LEU A CA 1
ATOM 882 C C . LEU A 1 110 ? 8.262 -1.980 10.949 1.00 90.50 110 LEU A C 1
ATOM 884 O O . LEU A 1 110 ? 9.326 -2.470 11.351 1.00 90.50 110 LEU A O 1
ATOM 888 N N . SER A 1 111 ? 7.976 -0.685 11.061 1.00 88.75 111 SER A N 1
ATOM 889 C CA . SER A 1 111 ? 8.808 0.301 11.754 1.00 88.75 111 SER A CA 1
ATOM 890 C C . SER A 1 111 ? 7.962 1.256 12.596 1.00 88.75 111 SER A C 1
ATOM 892 O O . SER A 1 111 ? 6.766 1.433 12.368 1.00 88.75 111 SER A O 1
ATOM 894 N N . CYS A 1 112 ? 8.602 1.866 13.594 1.00 89.25 112 CYS A N 1
ATOM 895 C CA . CYS A 1 112 ? 7.994 2.898 14.422 1.00 89.25 112 CYS A CA 1
ATOM 896 C C . CYS A 1 112 ? 8.350 4.281 13.866 1.00 89.25 112 CYS A C 1
ATOM 898 O O . CYS A 1 112 ? 9.502 4.716 13.949 1.00 89.25 112 CYS A O 1
ATOM 900 N N . THR A 1 113 ? 7.352 4.994 13.343 1.00 86.56 113 THR A N 1
ATOM 901 C CA . THR A 1 113 ? 7.533 6.337 12.770 1.00 86.56 113 THR A CA 1
ATOM 902 C C . THR A 1 113 ? 7.896 7.387 13.822 1.00 86.56 113 THR A C 1
ATOM 904 O O . THR A 1 113 ? 8.589 8.354 13.504 1.00 86.56 113 THR A O 1
ATOM 907 N N . SER A 1 114 ? 7.505 7.187 15.085 1.00 86.94 114 SER A N 1
ATOM 908 C CA . SER A 1 114 ? 7.890 8.060 16.202 1.00 86.94 114 SER A CA 1
ATOM 909 C C . SER A 1 114 ? 9.382 7.944 16.533 1.00 86.94 114 SER A C 1
ATOM 911 O O . SER A 1 114 ? 10.053 8.962 16.688 1.00 86.94 114 SER A O 1
ATOM 913 N N . CYS A 1 115 ? 9.943 6.728 16.551 1.00 86.06 115 CYS A N 1
ATOM 914 C CA . CYS A 1 115 ? 11.388 6.531 16.717 1.00 86.06 115 CYS A CA 1
ATOM 915 C C . CYS A 1 115 ? 12.201 7.133 15.567 1.00 86.06 115 CYS A C 1
ATOM 917 O O . CYS A 1 115 ? 13.274 7.691 15.798 1.00 86.06 115 CYS A O 1
ATOM 919 N N . ASP A 1 116 ? 11.706 7.016 14.332 1.00 78.44 116 ASP A N 1
ATOM 920 C CA . ASP A 1 116 ? 12.414 7.519 13.154 1.00 78.44 116 ASP A CA 1
ATOM 921 C C . ASP A 1 116 ? 12.529 9.055 13.153 1.00 78.44 116 ASP A C 1
ATOM 923 O O . ASP A 1 116 ? 13.551 9.582 12.708 1.00 78.44 116 ASP A O 1
ATOM 927 N N . LYS A 1 117 ? 11.545 9.768 13.724 1.00 74.56 117 LYS A N 1
ATOM 928 C CA . LYS A 1 117 ? 11.564 11.235 13.890 1.00 74.56 117 LYS A CA 1
ATOM 929 C C . LYS A 1 117 ? 12.524 11.707 14.990 1.00 74.56 117 LYS A C 1
ATOM 931 O O . LYS A 1 117 ? 13.159 12.749 14.848 1.00 74.56 117 LYS A O 1
ATOM 936 N N . SER A 1 118 ? 12.675 10.947 16.074 1.00 66.00 118 SER A N 1
ATOM 937 C CA . SER A 1 118 ? 13.446 11.349 17.264 1.00 66.00 118 SER A CA 1
ATOM 938 C C . SER A 1 118 ? 14.971 11.159 17.159 1.00 66.00 118 SER A C 1
ATOM 940 O O . SER A 1 118 ? 15.671 11.245 18.168 1.00 66.00 118 SER A O 1
ATOM 942 N N . LYS A 1 119 ? 15.539 10.960 15.959 1.00 56.09 119 LYS A N 1
ATOM 943 C CA . LYS A 1 119 ? 16.984 10.736 15.713 1.00 56.09 119 LYS A CA 1
ATOM 944 C C . LYS A 1 119 ? 17.917 11.935 15.979 1.00 56.09 119 LYS A C 1
ATOM 946 O O . LYS A 1 119 ? 18.982 12.029 15.378 1.00 56.09 119 LYS A O 1
ATOM 951 N N . LYS A 1 120 ? 17.580 12.829 16.910 1.00 45.88 120 LYS A N 1
ATOM 952 C CA . LYS A 1 120 ? 18.471 13.912 17.358 1.00 45.88 120 LYS A CA 1
ATOM 953 C C . LYS A 1 120 ? 19.340 13.575 18.582 1.00 45.88 120 LYS A C 1
ATOM 955 O O . LYS A 1 120 ? 20.002 14.479 19.075 1.00 45.88 120 LYS A O 1
ATOM 960 N N . GLY A 1 121 ? 19.414 12.326 19.076 1.00 44.12 121 GLY A N 1
ATOM 961 C CA . GLY A 1 121 ? 20.250 12.111 20.273 1.00 44.12 121 GLY A CA 1
ATOM 962 C C . GLY A 1 121 ? 20.537 10.718 20.834 1.00 44.12 121 GLY A C 1
ATOM 963 O O . GLY A 1 121 ? 20.997 10.665 21.969 1.00 44.12 121 GLY A O 1
ATOM 964 N N . SER A 1 122 ? 20.328 9.594 20.135 1.00 42.38 122 SER A N 1
ATOM 965 C CA . SER A 1 122 ? 20.702 8.288 20.716 1.00 42.38 122 SER A CA 1
ATOM 966 C C . SER A 1 122 ? 21.498 7.403 19.761 1.00 42.38 122 SER A C 1
ATOM 968 O O . SER A 1 122 ? 21.071 7.114 18.647 1.00 42.38 122 SER A O 1
ATOM 970 N N . LYS A 1 123 ? 22.679 6.977 20.227 1.00 41.06 123 LYS A N 1
ATOM 971 C CA . LYS A 1 123 ? 23.682 6.146 19.536 1.00 41.06 123 LYS A CA 1
ATOM 972 C C . LYS A 1 123 ? 23.271 4.667 19.411 1.00 41.06 123 LYS A C 1
ATOM 974 O O . LYS A 1 12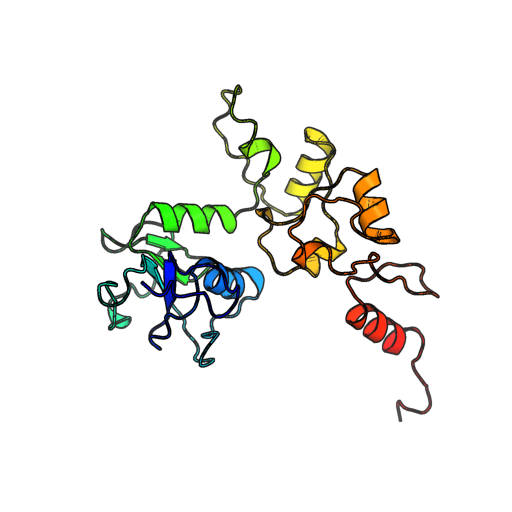3 ? 24.132 3.799 19.299 1.00 41.06 123 LYS A O 1
ATOM 979 N N . SER A 1 124 ? 21.978 4.348 19.414 1.00 41.69 124 SER A N 1
ATOM 980 C CA . SER A 1 124 ? 21.487 3.013 19.068 1.00 41.69 124 SER A CA 1
ATOM 981 C C . SER A 1 124 ? 21.096 2.999 17.590 1.00 41.69 124 SER A C 1
ATOM 983 O O . SER A 1 124 ? 19.953 3.208 17.198 1.00 41.69 124 SER A O 1
ATOM 985 N N . ASN A 1 125 ? 22.083 2.733 16.735 1.00 42.75 125 ASN A N 1
ATOM 986 C CA . ASN A 1 125 ? 21.942 2.642 15.275 1.00 42.75 125 ASN A CA 1
ATOM 987 C C . ASN A 1 125 ? 21.075 1.460 14.785 1.00 42.75 125 ASN A C 1
ATOM 989 O O . ASN A 1 125 ? 21.106 1.098 13.609 1.00 42.75 125 ASN A O 1
ATOM 993 N N . HIS A 1 126 ? 20.270 0.854 15.656 1.00 49.81 126 HIS A N 1
ATOM 994 C CA . HIS A 1 126 ? 19.366 -0.216 15.282 1.00 49.81 126 HIS A CA 1
ATOM 995 C C . HIS A 1 126 ? 17.978 0.370 15.022 1.00 49.81 126 HIS A C 1
ATOM 997 O O . HIS A 1 126 ? 17.207 0.607 15.948 1.00 49.81 126 HIS A O 1
ATOM 1003 N N . ARG A 1 127 ? 17.629 0.559 13.739 1.00 59.09 127 ARG A N 1
ATOM 1004 C CA . ARG A 1 127 ? 16.216 0.568 13.323 1.00 59.09 127 ARG A CA 1
ATOM 1005 C C . ARG A 1 127 ? 15.596 -0.701 13.914 1.00 59.09 127 ARG A C 1
ATOM 1007 O O . ARG A 1 127 ? 15.920 -1.797 13.443 1.00 59.09 127 ARG A O 1
ATOM 1014 N N . LEU A 1 128 ? 14.805 -0.572 14.981 1.00 68.31 128 LEU A N 1
ATOM 1015 C CA . LEU A 1 128 ? 14.166 -1.714 15.627 1.00 68.31 128 LEU A CA 1
ATOM 1016 C C . LEU A 1 128 ? 13.314 -2.410 14.566 1.00 68.31 128 LEU A C 1
ATOM 1018 O O . LEU A 1 128 ? 12.403 -1.818 13.991 1.00 68.31 128 LEU A O 1
ATOM 1022 N N . ARG A 1 129 ? 13.695 -3.644 14.223 1.00 73.31 129 ARG A N 1
ATOM 1023 C CA . ARG A 1 129 ? 12.981 -4.446 13.234 1.00 73.31 129 ARG A CA 1
ATOM 1024 C C . ARG A 1 129 ? 11.944 -5.259 13.986 1.00 73.31 129 ARG A C 1
ATOM 1026 O O . ARG A 1 129 ? 12.294 -6.224 14.665 1.00 73.31 129 ARG A O 1
ATOM 1033 N N . PHE A 1 130 ? 10.686 -4.859 13.873 1.00 86.38 130 PHE A N 1
ATOM 1034 C CA . PHE A 1 130 ? 9.587 -5.600 14.476 1.00 86.38 130 PHE A CA 1
ATOM 1035 C C . PHE A 1 130 ? 9.317 -6.866 13.661 1.00 86.38 130 PHE A C 1
ATOM 1037 O O . PHE A 1 130 ? 9.380 -6.850 12.432 1.00 86.38 130 PHE A O 1
ATOM 1044 N N . LYS A 1 131 ? 9.080 -7.979 14.360 1.00 85.75 131 LYS A N 1
ATOM 1045 C CA . LYS A 1 131 ? 8.779 -9.280 13.741 1.00 85.75 131 LYS A CA 1
ATOM 1046 C C . LYS A 1 131 ? 7.291 -9.439 13.419 1.00 85.75 131 LYS A C 1
ATOM 1048 O O . LYS A 1 131 ? 6.956 -10.229 12.549 1.00 85.75 131 LYS A O 1
ATOM 1053 N N . SER A 1 132 ? 6.430 -8.707 14.122 1.00 91.44 132 SER A N 1
ATOM 1054 C CA . SER A 1 132 ? 4.978 -8.760 13.975 1.00 91.44 132 SER A CA 1
ATOM 1055 C C . SER A 1 132 ? 4.346 -7.405 14.297 1.00 91.44 132 SER A C 1
ATOM 1057 O O . SER A 1 132 ? 4.985 -6.535 14.906 1.00 91.44 132 SER A O 1
ATOM 1059 N N . VAL A 1 133 ? 3.094 -7.226 13.874 1.00 92.06 133 VAL A N 1
ATOM 1060 C CA . VAL A 1 133 ? 2.309 -6.014 14.156 1.00 92.06 133 VAL A CA 1
ATOM 1061 C C . VAL A 1 133 ? 2.065 -5.878 15.660 1.00 92.06 133 VAL A C 1
ATOM 1063 O O . VAL A 1 133 ? 2.084 -4.771 16.186 1.00 92.06 133 VAL A O 1
ATOM 1066 N N . GLU A 1 134 ? 1.921 -6.990 16.377 1.00 93.81 134 GLU A N 1
ATOM 1067 C CA . GLU A 1 134 ? 1.746 -7.039 17.830 1.00 93.81 134 GLU A CA 1
ATOM 1068 C C . GLU A 1 134 ? 2.960 -6.439 18.543 1.00 93.81 134 GLU A C 1
ATOM 1070 O O . GLU A 1 134 ? 2.802 -5.523 19.343 1.00 93.81 134 GLU A O 1
ATOM 1075 N N . HIS A 1 135 ? 4.179 -6.841 18.163 1.00 93.50 135 HIS A N 1
ATOM 1076 C CA . HIS A 1 135 ? 5.396 -6.271 18.749 1.00 93.50 135 HIS A CA 1
ATOM 1077 C C . HIS A 1 135 ? 5.529 -4.766 18.476 1.00 93.50 135 HIS A C 1
ATOM 1079 O O . HIS A 1 135 ? 6.050 -4.030 19.316 1.00 93.50 135 HIS A O 1
ATOM 1085 N N . LEU A 1 136 ? 5.078 -4.297 17.307 1.00 93.75 136 LEU A N 1
ATOM 1086 C CA . LEU A 1 136 ? 5.049 -2.868 17.000 1.00 93.75 136 LEU A CA 1
ATOM 1087 C C . LEU A 1 136 ? 4.018 -2.134 17.872 1.00 93.75 136 LEU A C 1
ATOM 1089 O O . LEU A 1 136 ? 4.330 -1.076 18.414 1.00 93.75 136 LEU A O 1
ATOM 1093 N N . LYS A 1 137 ? 2.817 -2.696 18.049 1.00 94.44 137 LYS A N 1
ATOM 1094 C CA . LYS A 1 137 ? 1.770 -2.128 18.916 1.00 94.44 137 LYS A CA 1
ATOM 1095 C C . LYS A 1 137 ? 2.224 -2.038 20.369 1.00 94.44 137 LYS A C 1
ATOM 1097 O O . LYS A 1 137 ? 2.032 -0.995 20.993 1.00 94.44 137 LYS A O 1
ATOM 1102 N N . ASP A 1 138 ? 2.861 -3.084 20.883 1.00 94.25 138 ASP A N 1
ATOM 1103 C CA . ASP A 1 138 ? 3.398 -3.099 22.243 1.00 94.25 138 ASP A CA 1
ATOM 1104 C C . ASP A 1 138 ? 4.472 -2.023 22.398 1.00 94.25 138 ASP A C 1
ATOM 1106 O O . ASP A 1 138 ? 4.423 -1.207 23.318 1.00 94.25 138 ASP A O 1
ATOM 1110 N N . HIS A 1 139 ? 5.399 -1.933 21.444 1.00 94.25 139 HIS A N 1
ATOM 1111 C CA . HIS A 1 139 ? 6.413 -0.885 21.440 1.00 94.25 139 HIS A CA 1
ATOM 1112 C C . HIS A 1 139 ? 5.809 0.527 21.440 1.00 94.25 139 HIS A C 1
ATOM 1114 O O . HIS A 1 139 ? 6.211 1.354 22.259 1.00 94.25 139 HIS A O 1
ATOM 1120 N N . LEU A 1 140 ? 4.832 0.801 20.571 1.00 93.94 140 LEU A N 1
ATOM 1121 C CA . LEU A 1 140 ? 4.149 2.096 20.504 1.00 93.94 140 LEU A CA 1
ATOM 1122 C C . LEU A 1 140 ? 3.455 2.439 21.830 1.00 93.94 140 LEU A C 1
ATOM 1124 O O . LEU A 1 140 ? 3.598 3.555 22.335 1.00 93.94 140 LEU A O 1
ATOM 1128 N N . SER A 1 141 ? 2.787 1.461 22.440 1.00 95.19 141 SER A N 1
ATOM 1129 C CA . SER A 1 141 ? 2.112 1.611 23.730 1.00 95.19 141 SER A CA 1
ATOM 1130 C C . SER A 1 141 ? 3.102 1.904 24.864 1.00 95.19 141 SER A C 1
ATOM 1132 O O . SER A 1 141 ? 2.930 2.850 25.636 1.00 95.19 141 SER A O 1
ATOM 1134 N N . HIS A 1 142 ? 4.187 1.131 24.954 1.00 93.69 142 HIS A N 1
ATOM 1135 C CA . HIS A 1 142 ? 5.142 1.231 26.055 1.00 93.69 142 HIS A CA 1
ATOM 1136 C C . HIS A 1 142 ? 6.069 2.446 25.938 1.00 93.69 142 HIS A C 1
ATOM 1138 O O . HIS A 1 142 ? 6.256 3.148 26.932 1.00 93.69 142 HIS A O 1
ATOM 1144 N N . GLN A 1 143 ? 6.629 2.696 24.750 1.00 93.81 143 GLN A N 1
ATOM 1145 C CA . GLN A 1 143 ? 7.657 3.720 24.528 1.00 93.81 143 GLN A CA 1
ATOM 1146 C C . GLN A 1 143 ? 7.080 5.081 24.138 1.00 93.81 143 GLN A C 1
ATOM 1148 O O . GLN A 1 143 ? 7.685 6.105 24.441 1.00 93.81 143 GLN A O 1
ATOM 1153 N N . HIS A 1 144 ? 5.920 5.105 23.476 1.00 94.00 144 HIS A N 1
ATOM 1154 C CA . HIS A 1 144 ? 5.358 6.340 22.924 1.00 94.00 144 HIS A CA 1
ATOM 1155 C C . HIS A 1 144 ? 3.988 6.715 23.486 1.00 94.00 144 HIS A C 1
ATOM 1157 O O . HIS A 1 144 ? 3.539 7.823 23.222 1.00 94.00 144 HIS A O 1
ATOM 1163 N N . LYS A 1 145 ? 3.332 5.841 24.268 1.00 95.56 145 LYS A N 1
ATOM 1164 C CA . LYS A 1 145 ? 1.939 6.036 24.723 1.00 95.56 145 LYS A CA 1
ATOM 1165 C C . LYS A 1 145 ? 0.974 6.265 23.551 1.00 95.56 145 LYS A C 1
ATOM 1167 O O . LYS A 1 145 ? -0.014 6.984 23.674 1.00 95.56 145 LYS A O 1
ATOM 1172 N N . LEU A 1 146 ? 1.292 5.643 22.416 1.00 95.75 146 LEU A N 1
ATOM 1173 C CA . LEU A 1 146 ? 0.529 5.720 21.180 1.00 95.75 146 LEU A CA 1
ATOM 1174 C C . LEU A 1 146 ? -0.046 4.352 20.824 1.00 95.75 146 LEU A C 1
ATOM 1176 O O . LEU A 1 146 ? 0.547 3.308 21.095 1.00 95.75 146 LEU A O 1
ATOM 1180 N N . HIS A 1 147 ? -1.197 4.370 20.169 1.00 95.25 147 HIS A N 1
ATOM 1181 C CA . HIS A 1 147 ? -1.969 3.197 19.805 1.00 95.25 147 HIS A CA 1
ATOM 1182 C C . HIS A 1 147 ? -2.440 3.294 18.355 1.00 95.25 147 HIS A C 1
ATOM 1184 O O . HIS A 1 147 ? -2.658 4.378 17.818 1.00 95.25 147 HIS A O 1
ATOM 1190 N N . MET A 1 148 ? -2.617 2.135 17.727 1.00 94.44 148 MET A N 1
ATOM 1191 C CA . MET A 1 148 ? -3.204 2.011 16.395 1.00 94.44 148 MET A CA 1
ATOM 1192 C C . MET A 1 148 ? -4.634 1.492 16.533 1.00 94.44 148 MET A C 1
ATOM 1194 O O . MET A 1 148 ? -4.871 0.546 17.291 1.00 94.44 148 MET A O 1
ATOM 1198 N N . CYS A 1 149 ? -5.572 2.055 15.771 1.00 94.88 149 CYS A N 1
ATOM 1199 C CA . CYS A 1 149 ? -6.929 1.521 15.692 1.00 94.88 149 CYS A CA 1
ATOM 1200 C C . CYS A 1 149 ? -6.910 0.119 15.057 1.00 94.88 149 CYS A C 1
ATOM 1202 O O . CYS A 1 149 ? -6.426 -0.063 13.939 1.00 94.88 149 CYS A O 1
ATOM 1204 N N . SER A 1 150 ? -7.436 -0.885 15.767 1.00 94.19 150 SER A N 1
ATOM 1205 C CA . SER A 1 150 ? -7.468 -2.278 15.296 1.00 94.19 150 SER A CA 1
ATOM 1206 C C . SER A 1 150 ? -8.358 -2.466 14.068 1.00 94.19 150 SER A C 1
ATOM 1208 O O . SER A 1 150 ? -8.036 -3.281 13.208 1.00 94.19 150 SER A O 1
ATOM 1210 N N . LEU A 1 151 ? -9.440 -1.691 13.957 1.00 94.88 151 LEU A N 1
ATOM 1211 C CA . LEU A 1 151 ? -10.330 -1.712 12.797 1.00 94.88 151 LEU A CA 1
ATOM 1212 C C . LEU A 1 151 ? -9.632 -1.116 11.572 1.00 94.88 151 LEU A C 1
ATOM 1214 O O . LEU A 1 151 ? -9.609 -1.749 10.520 1.00 94.88 151 LEU A O 1
ATOM 1218 N N . CYS A 1 152 ? -8.983 0.043 11.715 1.00 93.81 152 CYS A N 1
ATOM 1219 C CA . CYS A 1 152 ? -8.211 0.670 10.638 1.00 93.81 152 CYS A CA 1
ATOM 1220 C C . CYS A 1 152 ? -6.991 -0.152 10.213 1.00 93.81 152 CYS A C 1
ATOM 1222 O O . CYS A 1 152 ? -6.678 -0.189 9.027 1.00 93.81 152 CYS A O 1
ATOM 1224 N N . LEU A 1 153 ? -6.334 -0.854 11.138 1.00 92.62 153 LEU A N 1
ATOM 1225 C CA . LEU A 1 153 ? -5.240 -1.770 10.807 1.00 92.62 153 LEU A CA 1
ATOM 1226 C C . LEU A 1 153 ? -5.665 -2.866 9.821 1.00 92.62 153 LEU A C 1
ATOM 1228 O O . LEU A 1 153 ? -4.874 -3.256 8.967 1.00 92.62 153 LEU A O 1
ATOM 1232 N N . VAL A 1 154 ? -6.905 -3.349 9.927 1.00 91.75 154 VAL A N 1
ATOM 1233 C CA . VAL A 1 154 ? -7.442 -4.401 9.051 1.00 91.75 154 VAL A CA 1
ATOM 1234 C C . VAL A 1 154 ? -8.115 -3.809 7.809 1.00 91.75 154 VAL A C 1
ATOM 1236 O O . VAL A 1 154 ? -7.923 -4.305 6.692 1.00 91.75 154 VAL A O 1
ATOM 1239 N N . GLY A 1 155 ? -8.916 -2.760 7.990 1.00 90.50 155 GLY A N 1
ATOM 1240 C CA . GLY A 1 155 ? -9.764 -2.182 6.950 1.00 90.50 155 GLY A CA 1
ATOM 1241 C C . GLY A 1 155 ? -9.048 -1.185 6.041 1.00 90.50 155 GLY A C 1
ATOM 1242 O O . GLY A 1 155 ? -9.229 -1.231 4.825 1.00 90.50 155 GLY A O 1
ATOM 1243 N N . ARG A 1 156 ? -8.177 -0.326 6.589 1.00 92.06 156 ARG A N 1
ATOM 1244 C CA . ARG A 1 156 ? -7.472 0.703 5.813 1.00 92.06 156 ARG A CA 1
ATOM 1245 C C . ARG A 1 156 ? -6.280 0.076 5.091 1.00 92.06 156 ARG A C 1
ATOM 1247 O O . ARG A 1 156 ? -5.279 -0.280 5.708 1.00 92.06 156 ARG A O 1
ATOM 1254 N N . LYS A 1 157 ? -6.375 -0.033 3.766 1.00 92.12 157 LYS A N 1
ATOM 1255 C CA . LYS A 1 157 ? -5.387 -0.698 2.896 1.00 92.12 157 LYS A CA 1
ATOM 1256 C C . LYS A 1 157 ? -4.182 0.194 2.580 1.00 92.12 157 LYS A C 1
ATOM 1258 O O . LYS A 1 157 ? -3.886 0.469 1.424 1.00 92.12 157 LYS A O 1
ATOM 1263 N N . VAL A 1 158 ? -3.499 0.655 3.622 1.00 93.62 158 VAL A N 1
ATOM 1264 C CA . VAL A 1 158 ? -2.297 1.503 3.556 1.00 93.62 158 VAL A CA 1
ATOM 1265 C C . VAL A 1 158 ? -1.096 0.781 4.164 1.00 93.62 158 VAL A C 1
ATOM 1267 O O . VAL A 1 158 ? -1.262 -0.234 4.843 1.00 93.62 158 VAL A O 1
ATOM 1270 N N . PHE A 1 159 ? 0.118 1.289 3.936 1.00 94.50 159 PHE A N 1
ATOM 1271 C CA . PHE A 1 159 ? 1.298 0.734 4.601 1.00 94.50 159 PHE A CA 1
ATOM 1272 C C . PHE A 1 159 ? 1.195 0.930 6.117 1.00 94.50 159 PHE A C 1
ATOM 1274 O O . PHE A 1 159 ? 0.608 1.899 6.596 1.00 94.50 159 PHE A O 1
ATOM 1281 N N . VAL A 1 160 ? 1.795 0.030 6.898 1.00 92.50 160 VAL A N 1
ATOM 1282 C CA . VAL A 1 160 ? 1.744 0.103 8.371 1.00 92.50 160 VAL A CA 1
ATOM 1283 C C . VAL A 1 160 ? 2.344 1.414 8.886 1.00 92.50 160 VAL A C 1
ATOM 1285 O O . VAL A 1 160 ? 1.819 1.999 9.828 1.00 92.50 160 VAL A O 1
ATOM 1288 N N . CYS A 1 161 ? 3.388 1.926 8.229 1.00 91.00 161 CYS A N 1
ATOM 1289 C CA . CYS A 1 161 ? 3.988 3.219 8.555 1.00 91.00 161 CYS A CA 1
ATOM 1290 C C . CYS A 1 161 ? 3.094 4.432 8.221 1.00 91.00 161 CYS A C 1
ATOM 1292 O O . CYS A 1 161 ? 3.376 5.530 8.689 1.00 91.00 161 CYS A O 1
ATOM 1294 N N . GLU A 1 162 ? 2.036 4.259 7.423 1.00 92.38 162 GLU A N 1
ATOM 1295 C CA . GLU A 1 162 ? 1.059 5.303 7.059 1.00 92.38 162 GLU A CA 1
ATOM 1296 C C . GLU A 1 162 ? -0.195 5.277 7.950 1.00 92.38 162 GLU A C 1
ATOM 1298 O O . GLU A 1 162 ? -1.113 6.091 7.795 1.00 92.38 162 GLU A O 1
ATOM 1303 N N . GLN A 1 163 ? -0.277 4.318 8.872 1.00 91.50 163 GLN A N 1
ATOM 1304 C CA . GLN A 1 163 ? -1.373 4.245 9.826 1.00 91.50 163 GLN A CA 1
ATOM 1305 C C . GLN A 1 163 ? -1.278 5.386 10.841 1.00 91.50 163 GLN A C 1
ATOM 1307 O O . GLN A 1 163 ? -0.195 5.724 11.325 1.00 91.50 163 GLN A O 1
ATOM 1312 N N . LYS A 1 164 ? -2.435 5.962 11.180 1.00 91.25 164 LYS A N 1
ATOM 1313 C CA . LYS A 1 164 ? -2.524 7.003 12.204 1.00 91.25 164 LYS A CA 1
ATOM 1314 C C . LYS A 1 164 ? -2.209 6.406 13.578 1.00 91.25 164 LYS A C 1
ATOM 1316 O O . LYS A 1 164 ? -2.596 5.275 13.889 1.00 91.25 164 LYS A O 1
ATOM 1321 N N . LEU A 1 165 ? -1.493 7.185 14.379 1.00 93.31 165 LEU A N 1
ATOM 1322 C CA . LEU A 1 165 ? -1.167 6.876 15.763 1.00 93.31 165 LEU A CA 1
ATOM 1323 C C . LEU A 1 165 ? -1.961 7.813 16.661 1.00 93.31 165 LEU A C 1
ATOM 1325 O O . LEU A 1 165 ? -1.994 9.014 16.416 1.00 93.31 165 LEU A O 1
ATOM 1329 N N . PHE A 1 166 ? -2.563 7.254 17.699 1.00 94.19 166 PHE A N 1
ATOM 1330 C CA . PHE A 1 166 ? -3.470 7.964 18.586 1.00 94.19 166 PHE A CA 1
ATOM 1331 C C . PHE A 1 166 ? -2.995 7.844 20.028 1.00 94.19 166 PHE A C 1
ATOM 1333 O O . PHE A 1 166 ? -2.517 6.783 20.438 1.00 94.19 166 PHE A O 1
ATOM 1340 N N . THR A 1 167 ? -3.192 8.881 20.835 1.00 95.75 167 THR A N 1
ATOM 1341 C CA . THR A 1 167 ? -3.259 8.687 22.288 1.00 95.75 167 THR A CA 1
ATOM 1342 C C . THR A 1 167 ? -4.482 7.836 22.639 1.00 95.75 167 THR A C 1
ATOM 1344 O O . THR A 1 167 ? -5.362 7.596 21.809 1.00 95.75 167 THR A O 1
ATOM 1347 N N . LYS A 1 168 ? -4.565 7.356 23.882 1.00 94.81 168 LYS A N 1
ATOM 1348 C CA . LYS A 1 168 ? -5.718 6.561 24.326 1.00 94.81 168 LYS A CA 1
ATOM 1349 C C . LYS A 1 168 ? -7.044 7.321 24.170 1.00 94.81 168 LYS A C 1
ATOM 1351 O O . LYS A 1 168 ? -8.018 6.738 23.701 1.00 94.81 168 LYS A O 1
ATOM 1356 N N . ASP A 1 169 ? -7.058 8.607 24.507 1.00 93.44 169 ASP A N 1
ATOM 1357 C CA . ASP A 1 169 ? -8.262 9.440 24.421 1.00 93.44 169 ASP A CA 1
ATOM 1358 C C . ASP A 1 169 ? -8.636 9.733 22.966 1.00 93.44 169 ASP A C 1
ATOM 1360 O O . ASP A 1 169 ? -9.792 9.551 22.582 1.00 93.44 169 ASP A O 1
ATOM 1364 N N . GLN A 1 170 ? -7.643 10.057 22.129 1.00 94.19 170 GLN A N 1
ATOM 1365 C CA . GLN A 1 170 ? -7.842 10.230 20.688 1.00 94.19 170 GLN A CA 1
ATOM 1366 C C . GLN A 1 170 ? -8.357 8.950 20.023 1.00 94.19 170 GLN A C 1
ATOM 1368 O O . GLN A 1 170 ? -9.188 9.021 19.129 1.00 94.19 170 GLN A O 1
ATOM 1373 N N . LEU A 1 171 ? -7.903 7.769 20.456 1.00 94.50 171 LEU A N 1
ATOM 1374 C CA . LEU A 1 171 ? -8.381 6.502 19.904 1.00 94.50 171 LEU A CA 1
ATOM 1375 C C . LEU A 1 171 ? -9.846 6.240 20.275 1.00 94.50 171 LEU A C 1
ATOM 1377 O O . LEU A 1 171 ? -10.614 5.762 19.443 1.00 94.50 171 LEU A O 1
ATOM 1381 N N . ASN A 1 172 ? -10.239 6.542 21.514 1.00 93.06 172 ASN A N 1
ATOM 1382 C CA . ASN A 1 172 ? -11.630 6.402 21.938 1.00 93.06 172 ASN A CA 1
ATOM 1383 C C . ASN A 1 172 ? -12.539 7.339 21.137 1.00 93.06 172 ASN A C 1
ATOM 1385 O O . ASN A 1 172 ? -13.583 6.902 20.662 1.00 93.06 172 ASN A O 1
ATOM 1389 N N . GLN A 1 173 ? -12.106 8.585 20.940 1.00 92.06 173 GLN A N 1
ATOM 1390 C CA . GLN A 1 173 ? -12.796 9.576 20.115 1.00 92.06 173 GLN A CA 1
ATOM 1391 C C . GLN A 1 173 ? -12.878 9.140 18.645 1.00 92.06 173 GLN A C 1
ATOM 1393 O O . GLN A 1 173 ? -13.965 9.125 18.077 1.00 92.06 173 GLN A O 1
ATOM 1398 N N . HIS A 1 174 ? -11.765 8.675 18.066 1.00 92.75 174 HIS A N 1
ATOM 1399 C CA . HIS A 1 174 ? -11.700 8.120 16.711 1.00 92.75 174 HIS A CA 1
ATOM 1400 C C . HIS A 1 174 ? -12.748 7.025 16.492 1.00 92.75 174 HIS A C 1
ATOM 1402 O O . HIS A 1 174 ? -13.412 6.991 15.459 1.00 92.75 174 HIS A O 1
ATOM 1408 N N . ILE A 1 175 ? -12.914 6.128 17.469 1.00 92.00 175 ILE A N 1
ATOM 1409 C CA . ILE A 1 175 ? -13.878 5.029 17.385 1.00 92.00 175 ILE A CA 1
ATOM 1410 C C . ILE A 1 175 ? -15.318 5.535 17.530 1.00 92.00 175 ILE A C 1
ATOM 1412 O O . ILE A 1 175 ? -16.181 5.052 16.801 1.00 92.00 175 ILE A O 1
ATOM 1416 N N . SER A 1 176 ? -15.594 6.460 18.452 1.00 90.56 176 SER A N 1
ATOM 1417 C CA . SER A 1 176 ? -16.965 6.839 18.826 1.00 90.56 176 SER A CA 1
ATOM 1418 C C . SER A 1 176 ? -17.566 7.978 18.005 1.00 90.56 176 SER A C 1
ATOM 1420 O O . SER A 1 176 ? -18.758 7.947 17.717 1.00 90.56 176 SER A O 1
ATOM 1422 N N . SER A 1 177 ? -16.764 8.984 17.668 1.00 87.25 177 SER A N 1
ATOM 1423 C CA . SER A 1 177 ? -17.209 10.231 17.037 1.00 87.25 177 SER A CA 1
ATOM 1424 C C . SER A 1 177 ? -16.349 10.650 15.846 1.00 87.25 177 SER A C 1
ATOM 1426 O O . SER A 1 177 ? -16.632 11.671 15.225 1.00 87.25 177 SER A O 1
ATOM 1428 N N . GLY A 1 178 ? -15.312 9.875 15.525 1.00 86.12 178 GLY A N 1
ATOM 1429 C CA . GLY A 1 178 ? -14.375 10.173 14.450 1.00 86.12 178 GLY A CA 1
ATOM 1430 C C . GLY A 1 178 ? -13.166 10.988 14.895 1.00 86.12 178 GLY A C 1
ATOM 1431 O O . GLY A 1 178 ? -12.946 11.222 16.083 1.00 86.12 178 GLY A O 1
ATOM 1432 N N . ASP A 1 179 ? -12.351 11.399 13.926 1.00 80.81 179 ASP A N 1
ATOM 1433 C CA . ASP A 1 179 ? -11.150 12.197 14.180 1.00 80.81 179 ASP A CA 1
ATOM 1434 C C . ASP A 1 179 ? -11.551 13.667 14.377 1.00 80.81 179 ASP A C 1
ATOM 1436 O O . ASP A 1 179 ? -12.158 14.264 13.493 1.00 80.81 179 ASP A O 1
ATOM 1440 N N . SER A 1 180 ? -11.222 14.267 15.524 1.00 65.12 180 SER A N 1
ATOM 1441 C CA . SER A 1 180 ? -11.600 15.659 15.838 1.00 65.12 180 SER A CA 1
ATOM 1442 C C . SER A 1 180 ? -10.546 16.714 15.490 1.00 65.12 180 SER A C 1
ATOM 1444 O O . SER A 1 180 ? -10.668 17.850 15.934 1.00 65.12 180 SER A O 1
ATOM 1446 N N . GLU A 1 181 ? -9.536 16.383 14.683 1.00 57.25 181 GLU A N 1
ATOM 1447 C CA . GLU A 1 181 ? -8.439 17.310 14.384 1.00 57.25 181 GLU A CA 1
ATOM 1448 C C . GLU A 1 181 ? -8.471 17.886 12.965 1.00 57.25 181 GLU A C 1
ATOM 1450 O O . GLU A 1 181 ? -8.739 17.214 11.967 1.00 57.25 181 GLU A O 1
ATOM 1455 N N . VAL A 1 182 ? -8.126 19.172 12.942 1.00 48.44 182 VAL A N 1
ATOM 1456 C CA . VAL A 1 182 ? -8.074 20.148 11.847 1.00 48.44 182 VAL A CA 1
ATOM 1457 C C . VAL A 1 182 ? -6.808 20.016 10.9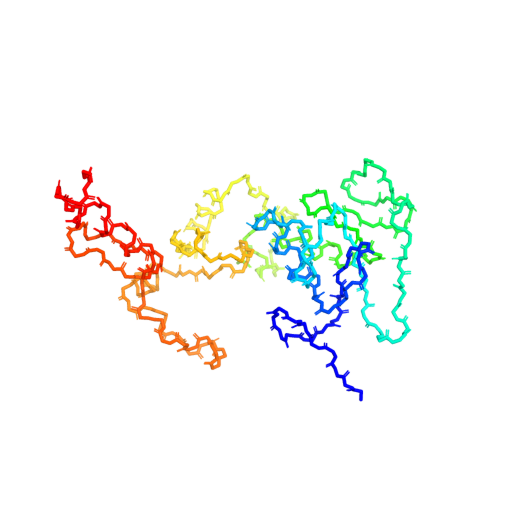79 1.00 48.44 182 VAL A C 1
ATOM 1459 O O . VAL A 1 182 ? -6.620 20.811 10.060 1.00 48.44 182 VAL A O 1
ATOM 1462 N N . ASP A 1 183 ? -5.983 18.995 11.232 1.00 42.97 183 ASP A N 1
ATOM 1463 C CA . ASP A 1 183 ? -4.655 18.761 10.634 1.00 42.97 183 ASP A CA 1
ATOM 1464 C C . ASP A 1 183 ? -4.664 17.925 9.335 1.00 42.97 183 ASP A C 1
ATOM 1466 O O . ASP A 1 183 ? -3.611 17.521 8.836 1.00 42.97 183 ASP A O 1
ATOM 1470 N N . GLY A 1 184 ? -5.846 17.652 8.777 1.00 47.84 184 GLY A N 1
ATOM 1471 C CA . GLY A 1 184 ? -6.007 17.020 7.466 1.00 47.84 184 GLY A CA 1
ATOM 1472 C C . GLY A 1 184 ? -6.260 18.043 6.357 1.00 47.84 184 GLY A C 1
ATOM 1473 O O . GLY A 1 184 ? -6.856 19.099 6.595 1.00 47.84 184 GLY A O 1
ATOM 1474 N N . SER A 1 185 ? -5.859 17.725 5.123 1.00 51.53 185 SER A N 1
ATOM 1475 C CA . SER A 1 185 ? -6.341 18.461 3.944 1.00 51.53 185 SER A CA 1
ATOM 1476 C C . SER A 1 185 ? -7.878 18.410 3.888 1.00 51.53 185 SER A C 1
ATOM 1478 O O . SER A 1 185 ? -8.497 17.538 4.497 1.00 51.53 185 SER A O 1
ATOM 1480 N N . GLU A 1 186 ? -8.542 19.339 3.189 1.00 48.47 186 GLU A N 1
ATOM 1481 C CA . GLU A 1 186 ? -10.019 19.395 3.173 1.00 48.47 186 GLU A CA 1
ATOM 1482 C C . GLU A 1 186 ? -10.688 18.079 2.724 1.00 48.47 186 GLU A C 1
ATOM 1484 O O . GLU A 1 186 ? -11.816 17.797 3.122 1.00 48.47 186 GLU A O 1
ATOM 1489 N N . SER A 1 187 ? -9.972 17.226 1.983 1.00 50.19 187 SER A N 1
ATOM 1490 C CA . SER A 1 187 ? -10.397 15.873 1.611 1.00 50.19 187 SER A CA 1
ATOM 1491 C C . SER A 1 187 ? -10.378 14.859 2.768 1.00 50.19 187 SER A C 1
ATOM 1493 O O . SER A 1 187 ? -11.163 13.913 2.755 1.00 50.19 187 SER A O 1
ATOM 1495 N N . GLU A 1 188 ? -9.537 15.048 3.789 1.00 48.06 188 GLU A N 1
ATOM 1496 C CA . GLU A 1 188 ? -9.472 14.210 4.997 1.00 48.06 188 GLU A CA 1
ATOM 1497 C C . GLU A 1 188 ? -10.478 14.630 6.082 1.00 48.06 188 GLU A C 1
ATOM 1499 O O . GLU A 1 188 ? -10.765 13.841 6.982 1.00 48.06 188 GLU A O 1
ATOM 1504 N N . ARG A 1 189 ? -11.083 15.824 5.970 1.00 53.91 189 ARG A N 1
ATOM 1505 C CA . ARG A 1 189 ? -12.210 16.284 6.815 1.00 53.91 189 ARG A CA 1
ATOM 1506 C C . ARG A 1 189 ? -13.529 15.561 6.521 1.00 53.91 189 ARG A C 1
ATOM 1508 O O . ARG A 1 189 ? -14.566 15.901 7.090 1.00 53.91 189 ARG A O 1
ATOM 1515 N N . GLY A 1 190 ? -13.521 14.608 5.592 1.00 55.50 190 GLY A N 1
ATOM 1516 C CA . GLY A 1 190 ? -14.713 13.971 5.058 1.00 55.50 190 GLY A CA 1
ATOM 1517 C C . GLY A 1 190 ? -15.448 13.129 6.091 1.00 55.50 190 GLY A C 1
ATOM 1518 O O . GLY A 1 190 ? -15.170 11.944 6.199 1.00 55.50 190 GLY A O 1
ATOM 1519 N N . GLY A 1 191 ? -16.402 13.733 6.807 1.00 68.06 191 GLY A N 1
ATOM 1520 C CA . GLY A 1 191 ? -17.604 13.098 7.368 1.00 68.06 191 GLY A CA 1
ATOM 1521 C C . GLY A 1 191 ? -17.423 11.813 8.184 1.00 68.06 191 GLY A C 1
ATOM 1522 O O . GLY A 1 191 ? -18.398 11.093 8.384 1.00 68.06 191 GLY A O 1
ATOM 1523 N N . PHE A 1 192 ? -16.209 11.480 8.624 1.00 82.25 192 PHE A N 1
ATOM 1524 C CA . PHE A 1 192 ? -15.943 10.270 9.381 1.00 82.25 192 PHE A CA 1
ATOM 1525 C C . PHE A 1 192 ? -16.428 10.493 10.807 1.00 82.25 192 PHE A C 1
ATOM 1527 O O . PHE A 1 192 ? -15.759 11.149 11.595 1.00 82.25 192 PHE A O 1
ATOM 1534 N N . THR A 1 193 ? -17.599 9.951 11.130 1.00 85.31 193 THR A N 1
ATOM 1535 C CA . THR A 1 193 ? -18.249 10.075 12.445 1.00 85.31 193 THR A CA 1
ATOM 1536 C C . THR A 1 193 ? -17.878 8.937 13.398 1.00 85.31 193 THR A C 1
ATOM 1538 O O . THR A 1 193 ? -18.595 8.678 14.360 1.00 85.31 193 THR A O 1
ATOM 1541 N N . GLY A 1 194 ? -16.787 8.222 13.117 1.00 89.94 194 GLY A N 1
ATOM 1542 C CA . GLY A 1 194 ? -16.352 7.053 13.874 1.00 89.94 194 GLY A CA 1
ATOM 1543 C C . GLY A 1 194 ? -16.804 5.722 13.274 1.00 89.94 194 GLY A C 1
ATOM 1544 O O . GLY A 1 194 ? -17.436 5.648 12.218 1.00 89.94 194 GLY A O 1
ATOM 1545 N N . HIS A 1 195 ? -16.426 4.641 13.948 1.00 94.38 195 HIS A N 1
ATOM 1546 C CA . HIS A 1 195 ? -16.702 3.277 13.516 1.00 94.38 195 HIS A CA 1
ATOM 1547 C C . HIS A 1 195 ? -18.122 2.855 13.923 1.00 94.38 195 HIS A C 1
ATOM 1549 O O . HIS A 1 195 ? -18.454 2.908 15.111 1.00 94.38 195 HIS A O 1
ATOM 1555 N N . PRO A 1 196 ? -18.971 2.395 12.983 1.00 94.00 196 PRO A N 1
ATOM 1556 C CA . PRO A 1 196 ? -20.351 2.053 13.299 1.00 94.00 196 PRO A CA 1
ATOM 1557 C C . PRO A 1 196 ? -20.424 0.863 14.263 1.00 94.00 196 PRO A C 1
ATOM 1559 O O . PRO A 1 196 ? -19.667 -0.106 14.153 1.00 94.00 196 PRO A O 1
ATOM 1562 N N . MET A 1 197 ? -21.356 0.931 15.213 1.00 93.25 197 MET A N 1
ATOM 1563 C CA . MET A 1 197 ? -21.552 -0.095 16.235 1.00 93.25 197 MET A CA 1
ATOM 1564 C C . MET A 1 197 ? -22.790 -0.938 15.950 1.00 93.25 197 MET A C 1
ATOM 1566 O O . MET A 1 197 ? -23.835 -0.418 15.571 1.00 93.25 197 MET A O 1
ATOM 1570 N N . CYS A 1 198 ? -22.689 -2.243 16.200 1.00 94.19 198 CYS A N 1
ATOM 1571 C CA . CYS A 1 198 ? -23.868 -3.101 16.236 1.00 94.19 198 CYS A CA 1
ATOM 1572 C C . CYS A 1 198 ? -24.726 -2.765 17.461 1.00 94.19 198 CYS A C 1
ATOM 1574 O O . CYS A 1 198 ? -24.240 -2.771 18.596 1.00 94.19 198 CYS A O 1
ATOM 1576 N N . GLU A 1 199 ? -26.014 -2.513 17.241 1.00 91.69 199 GLU A N 1
ATOM 1577 C CA . GLU A 1 199 ? -26.954 -2.144 18.300 1.00 91.69 199 GLU A CA 1
ATOM 1578 C C . GLU A 1 199 ? -27.202 -3.280 19.302 1.00 91.69 199 GLU A C 1
ATOM 1580 O O . GLU A 1 199 ? -27.475 -2.998 20.471 1.00 91.69 199 GLU A O 1
ATOM 1585 N N . PHE A 1 200 ? -27.028 -4.534 18.876 1.00 92.31 200 PHE A N 1
ATOM 1586 C CA . PHE A 1 200 ? -27.228 -5.737 19.687 1.00 92.31 200 PHE A CA 1
ATOM 1587 C C . PHE A 1 200 ? -25.941 -6.153 20.409 1.00 92.31 200 PHE A C 1
ATOM 1589 O O . PHE A 1 200 ? -25.922 -6.280 21.630 1.00 92.31 200 PHE A O 1
ATOM 1596 N N . CYS A 1 201 ? -24.838 -6.312 19.670 1.00 93.81 201 CYS A N 1
ATOM 1597 C CA . CYS A 1 201 ? -23.560 -6.776 20.219 1.00 93.81 201 CYS A CA 1
ATOM 1598 C C . CYS A 1 201 ? -22.730 -5.687 20.912 1.00 93.81 201 CYS A C 1
ATOM 1600 O O . CYS A 1 201 ? -21.755 -6.020 21.581 1.00 93.81 201 CYS A O 1
ATOM 1602 N N . LYS A 1 202 ? -23.041 -4.400 20.699 1.00 91.56 202 LYS A N 1
ATOM 1603 C CA . LYS A 1 202 ? -22.240 -3.250 21.172 1.00 91.56 202 LYS A CA 1
ATOM 1604 C C . LYS A 1 202 ? -20.757 -3.326 20.773 1.00 91.56 202 LYS A C 1
ATOM 1606 O O . LYS A 1 202 ? -19.879 -2.828 21.473 1.00 91.56 202 LYS A O 1
ATOM 1611 N N . ARG A 1 203 ? -20.475 -3.950 19.625 1.00 91.69 203 ARG A N 1
ATOM 1612 C CA . ARG A 1 203 ? -19.133 -4.087 19.045 1.00 91.69 203 ARG A CA 1
ATOM 1613 C C . ARG A 1 203 ? -18.980 -3.145 17.843 1.00 91.69 203 ARG A C 1
ATOM 1615 O O . ARG A 1 203 ? -19.908 -3.089 17.032 1.00 91.69 203 ARG A O 1
ATOM 1622 N N . PRO A 1 204 ? -17.838 -2.447 17.695 1.00 93.44 204 PRO A N 1
ATOM 1623 C CA . PRO A 1 204 ? -17.584 -1.587 16.545 1.00 93.44 204 PRO A CA 1
ATOM 1624 C C . PRO A 1 204 ? -17.105 -2.385 15.320 1.00 93.44 204 PRO A C 1
ATOM 1626 O O . PRO A 1 204 ? -16.428 -3.412 15.450 1.00 93.44 204 PRO A O 1
ATOM 1629 N N . PHE A 1 205 ? -17.430 -1.879 14.133 1.00 94.56 205 PHE A N 1
ATOM 1630 C CA . PHE A 1 205 ? -17.063 -2.422 12.822 1.00 94.56 205 PHE A CA 1
ATOM 1631 C C . PHE A 1 205 ? -16.318 -1.373 11.994 1.00 94.56 205 PHE A C 1
ATOM 1633 O O . PHE A 1 205 ? -16.442 -0.181 12.248 1.00 94.56 205 PHE A O 1
ATOM 1640 N N . TYR A 1 206 ? -15.524 -1.802 11.008 1.00 93.38 206 TYR A N 1
ATOM 1641 C CA . TYR A 1 206 ? -14.715 -0.871 10.212 1.00 93.38 206 TYR A CA 1
ATOM 1642 C C . TYR A 1 206 ? -15.578 0.169 9.478 1.00 93.38 206 TYR A C 1
ATOM 1644 O O . TYR A 1 206 ? -15.320 1.365 9.602 1.00 93.38 206 TYR A O 1
ATOM 1652 N N . GLY A 1 207 ? -16.632 -0.272 8.793 1.00 92.69 207 GLY A N 1
ATOM 1653 C CA . GLY A 1 207 ? -17.595 0.594 8.130 1.00 92.69 207 GLY A CA 1
ATOM 1654 C C . GLY A 1 207 ? -18.982 -0.040 8.025 1.00 92.69 207 GLY A C 1
ATOM 1655 O O . GLY A 1 207 ? -19.270 -1.100 8.589 1.00 92.69 207 GLY A O 1
ATOM 1656 N N . GLY A 1 208 ? -19.872 0.652 7.309 1.00 91.31 208 GLY A N 1
ATOM 1657 C CA . GLY A 1 208 ? -21.272 0.246 7.163 1.00 91.31 208 GLY A CA 1
ATOM 1658 C C . GLY A 1 208 ? -21.450 -1.100 6.459 1.00 91.31 208 GLY A C 1
ATOM 1659 O O . GLY A 1 208 ? -22.362 -1.842 6.801 1.00 91.31 208 GLY A O 1
ATOM 1660 N N . ASN A 1 209 ? -20.552 -1.461 5.537 1.00 92.06 209 ASN A N 1
ATOM 1661 C CA . ASN A 1 209 ? -20.616 -2.732 4.810 1.00 92.06 209 ASN A CA 1
ATOM 1662 C C . ASN A 1 209 ? -2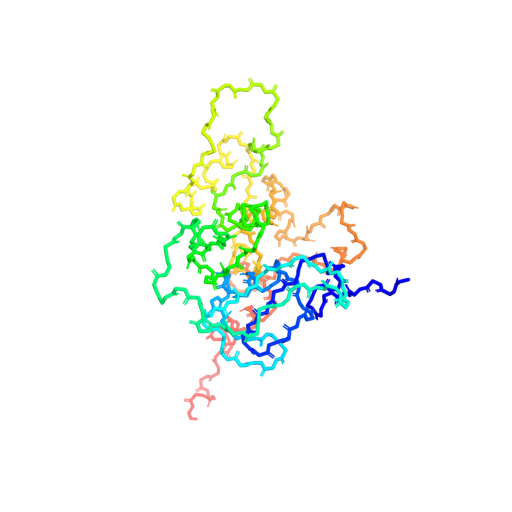0.336 -3.932 5.724 1.00 92.06 209 ASN A C 1
ATOM 1664 O O . ASN A 1 209 ? -21.044 -4.942 5.670 1.00 92.06 209 ASN A O 1
ATOM 1668 N N . GLU A 1 210 ? -19.320 -3.826 6.584 1.00 93.88 210 GLU A N 1
ATOM 1669 C CA . GLU A 1 210 ? -18.993 -4.867 7.558 1.00 93.88 210 GLU A CA 1
ATOM 1670 C C . GLU A 1 210 ? -20.105 -5.001 8.598 1.00 93.88 210 GLU A C 1
ATOM 1672 O O . GLU A 1 210 ? -20.506 -6.123 8.914 1.00 93.88 210 GLU A O 1
ATOM 1677 N N . LEU A 1 211 ? -20.648 -3.873 9.075 1.00 94.06 211 LEU A N 1
ATOM 1678 C CA . LEU A 1 211 ? -21.796 -3.887 9.978 1.00 94.06 211 LEU A CA 1
ATOM 1679 C C . LEU A 1 211 ? -23.021 -4.520 9.304 1.00 94.06 211 LEU A C 1
ATOM 1681 O O . LEU A 1 211 ? -23.628 -5.412 9.882 1.00 94.06 211 LEU A O 1
ATOM 1685 N N . TYR A 1 212 ? -23.365 -4.122 8.079 1.00 92.50 212 TYR A N 1
ATOM 1686 C CA . TYR A 1 212 ? -24.502 -4.676 7.338 1.00 92.50 212 TYR A CA 1
ATOM 1687 C C . TYR A 1 212 ? -24.377 -6.191 7.141 1.00 92.50 212 TYR A C 1
ATOM 1689 O O . TYR A 1 212 ? -25.336 -6.937 7.356 1.00 92.50 212 TYR A O 1
ATOM 1697 N N . THR A 1 213 ? -23.179 -6.660 6.784 1.00 92.69 213 THR A N 1
ATOM 1698 C CA . THR A 1 213 ? -22.896 -8.092 6.617 1.00 92.69 213 THR A CA 1
ATOM 1699 C C . THR A 1 213 ? -23.071 -8.847 7.933 1.00 92.69 213 THR A C 1
ATOM 1701 O O . THR A 1 213 ? -23.666 -9.924 7.947 1.00 92.69 213 THR A O 1
ATOM 1704 N N . HIS A 1 214 ? -22.589 -8.281 9.042 1.00 93.56 214 HIS A N 1
ATOM 1705 C CA . HIS A 1 214 ? -22.788 -8.838 10.378 1.00 93.56 214 HIS A CA 1
ATOM 1706 C C . HIS A 1 214 ? -24.272 -8.875 10.759 1.00 93.56 214 HIS A C 1
ATOM 1708 O O . HIS A 1 214 ? -24.778 -9.932 11.124 1.00 93.56 214 HIS A O 1
ATOM 1714 N N . MET A 1 215 ? -24.984 -7.760 10.597 1.00 92.12 215 MET A N 1
ATOM 1715 C CA . MET A 1 215 ? -26.405 -7.652 10.913 1.00 92.12 215 MET A CA 1
ATOM 1716 C C . MET A 1 215 ? -27.241 -8.681 10.152 1.00 92.12 215 MET A C 1
ATOM 1718 O O . MET A 1 215 ? -28.067 -9.371 10.743 1.00 92.12 215 MET A O 1
ATOM 1722 N N . SER A 1 216 ? -26.980 -8.835 8.855 1.00 89.75 216 SER A N 1
ATOM 1723 C CA . SER A 1 216 ? -27.711 -9.764 7.989 1.00 89.75 216 SER A CA 1
ATOM 1724 C C . SER A 1 216 ? -27.505 -11.234 8.367 1.00 89.75 216 SER A C 1
ATOM 1726 O O . SER A 1 216 ? -28.405 -12.043 8.166 1.00 89.75 216 SER A O 1
ATOM 1728 N N . ARG A 1 217 ? -26.331 -11.592 8.903 1.00 89.06 217 ARG A N 1
ATOM 1729 C CA . ARG A 1 217 ? -25.976 -12.979 9.250 1.00 89.06 217 ARG A CA 1
ATOM 1730 C C . ARG A 1 217 ? -26.331 -13.347 10.688 1.00 89.06 217 ARG A C 1
ATOM 1732 O O . ARG A 1 217 ? -26.876 -14.418 10.924 1.00 89.06 217 ARG A O 1
ATOM 1739 N N . GLU A 1 218 ? -26.039 -12.459 11.631 1.00 88.88 218 GLU A N 1
ATOM 1740 C CA . GLU A 1 218 ? -26.095 -12.770 13.064 1.00 88.88 218 GLU A CA 1
ATOM 1741 C C . GLU A 1 218 ? -27.410 -12.342 13.729 1.00 88.88 218 GLU A C 1
ATOM 1743 O O . GLU A 1 218 ? -27.740 -12.835 14.806 1.00 88.88 218 GLU A O 1
ATOM 1748 N N . HIS A 1 219 ? -28.168 -11.424 13.117 1.00 89.25 219 HIS A N 1
ATOM 1749 C CA . HIS A 1 219 ? -29.342 -10.819 13.759 1.00 89.25 219 HIS A CA 1
ATOM 1750 C C . HIS A 1 219 ? -30.597 -10.785 12.882 1.00 89.25 219 HIS A C 1
ATOM 1752 O O . HIS A 1 219 ? -31.702 -10.901 13.403 1.00 89.25 219 HIS A O 1
ATOM 1758 N N . TYR A 1 220 ? -30.451 -10.646 11.563 1.00 81.00 220 TYR A N 1
ATOM 1759 C CA . TYR A 1 220 ? -31.570 -10.557 10.615 1.00 81.00 220 TYR A CA 1
ATOM 1760 C C . TYR A 1 220 ? -31.708 -11.797 9.724 1.00 81.00 220 TYR A C 1
ATOM 1762 O O . TYR A 1 220 ? -32.313 -11.738 8.651 1.00 81.00 220 TYR A O 1
ATOM 1770 N N . THR A 1 221 ? -31.183 -12.943 10.163 1.00 67.06 221 THR A N 1
ATOM 1771 C CA . THR A 1 221 ? -31.395 -14.224 9.487 1.00 67.06 221 THR A CA 1
ATOM 1772 C C . THR A 1 221 ? -32.861 -14.641 9.592 1.00 67.06 221 THR A C 1
ATOM 1774 O O . THR A 1 221 ? -33.338 -15.128 10.611 1.00 67.06 221 THR A O 1
ATOM 1777 N N . CYS A 1 222 ? -33.604 -14.447 8.503 1.00 66.25 222 CYS A N 1
ATOM 1778 C CA . CYS A 1 222 ? -34.974 -14.927 8.389 1.00 66.25 222 CYS A CA 1
ATOM 1779 C C . CYS A 1 222 ? -34.978 -16.440 8.123 1.00 66.25 222 CYS A C 1
ATOM 1781 O O . CYS A 1 222 ? -34.563 -16.889 7.054 1.00 66.25 222 CYS A O 1
ATOM 1783 N N . HIS A 1 223 ? -35.509 -17.227 9.061 1.00 61.00 223 HIS A N 1
ATOM 1784 C CA . HIS A 1 223 ? -35.656 -18.685 8.924 1.00 61.00 223 HIS A CA 1
ATOM 1785 C C . HIS A 1 223 ? -36.568 -19.121 7.761 1.00 61.00 223 HIS A C 1
ATOM 1787 O O . HIS A 1 223 ? -36.561 -20.290 7.382 1.00 61.00 223 HIS A O 1
ATOM 1793 N N . ILE A 1 224 ? -37.352 -18.201 7.188 1.00 65.25 224 ILE A N 1
ATOM 1794 C CA . ILE A 1 224 ? -38.230 -18.467 6.039 1.00 65.25 224 ILE A CA 1
ATOM 1795 C C . ILE A 1 224 ? -37.458 -18.344 4.712 1.00 65.25 224 ILE A C 1
ATOM 1797 O O . ILE A 1 224 ? -37.754 -19.075 3.774 1.00 65.25 224 ILE A O 1
ATOM 1801 N N . CYS A 1 225 ? -36.432 -17.486 4.637 1.00 63.53 225 CYS A N 1
ATOM 1802 C CA . CYS A 1 225 ? -35.663 -17.223 3.410 1.00 63.53 225 CYS A CA 1
ATOM 1803 C C . CYS A 1 225 ? -34.470 -18.179 3.192 1.00 63.53 225 CYS A C 1
ATOM 1805 O O . CYS A 1 225 ? -33.759 -18.039 2.203 1.00 63.53 225 CYS A O 1
ATOM 1807 N N . GLN A 1 226 ? -34.218 -19.113 4.119 1.00 56.16 226 GLN A N 1
ATOM 1808 C CA . GLN A 1 226 ? -33.170 -20.146 4.015 1.00 56.16 226 GLN A CA 1
ATOM 1809 C C . GLN A 1 226 ? -33.691 -21.500 3.477 1.00 56.16 226 GLN A C 1
ATOM 1811 O O . GLN A 1 226 ? -33.003 -22.510 3.623 1.00 56.16 226 GLN A O 1
ATOM 1816 N N . ARG A 1 227 ? -34.896 -21.539 2.890 1.00 48.53 227 ARG A N 1
ATOM 1817 C CA . ARG A 1 227 ? -35.467 -22.725 2.227 1.00 48.53 227 ARG A CA 1
ATOM 1818 C C . ARG A 1 227 ? -35.340 -22.655 0.714 1.00 48.53 227 ARG A C 1
ATOM 1820 O O . ARG A 1 227 ? -35.554 -21.552 0.169 1.00 48.53 227 ARG A O 1
#

Sequence (227 aa):
MEESCCAVCAENLEWVAYGFCGHREVCSTCVVRLRFILADRRCCICKTQCPFVFVTKEFGDYTKTITDFSTFPSDPKEGCVGGSLWYHEETKVFFDDFNQYTRIKSMCRLSCTSCDKSKKGSKSNHRLRFKSVEHLKDHLSHQHKLHMCSLCLVGRKVFVCEQKLFTKDQLNQHISSGDSEVDGSESERGGFTGHPMCEFCKRPFYGGNELYTHMSREHYTCHICQR

Foldseek 3Di:
DPFQAAPPPRHGAQKFKDALVPDGSHHPQVLLLCCQLVVQQADPPPRHRGLAMEMDGDDDVPTDDDNDPVPDDPDDDAADDPNQWGADPSRRYIYRDPVVSVVSVVLSFLADPVVVVPPPDDPPPDRPGDPDPVSSQVCCCPVPQWHFAPQCVNPVSGGPSPTDIDHPVQNVQCAQQRHPDPPDDPVVVPPRGHFDADPVPRDGHNHPVRNVVCCVPPPVPDPVVVD

Secondary structure (DSSP, 8-state):
-PPPBPTTT-SB-SEEEE-TT----SBHHHHHHHHHHS---B-TTT--B-S-EEEEE--GGG------GGGS-SSPPSEEETTTEEEETTTTEEES-HHHHHHHHHHTS---HHHHHTTTS---------SSHHHHHHHIIIII--B--HHHHHHS-S-GGGS--B-HHHHHHHHHT----S-S-TTTTS------B-TTT--B-SSHHHHHHHHHHHT---TTTT-

pLDDT: mean 87.13, std 14.5, range [41.06, 98.19]

Organism: Eruca vesicaria subsp. sativa (NCBI:txid29727)

Radius of gyration: 21.32 Å; chains: 1; bounding box: 63×44×50 Å